Protein 8ZAD (pdb70)

Radius of gyration: 19.36 Å; Cα contacts (8 Å, |Δi|>4): 517; chains: 1; bounding box: 45×47×56 Å

Structure (mmCIF, N/CA/C/O backbone):
data_8ZAD
#
_entry.id   8ZAD
#
_cell.length_a   68.324
_cell.length_b   141.011
_cell.length_c   90.285
_cell.angle_alpha   90.00
_cell.angle_beta   90.00
_cell.angle_gamma   90.00
#
_symmetry.space_group_name_H-M   'C 2 2 21'
#
loop_
_entity.id
_entity.type
_entity.pdbx_description
1 polymer 'Aba 3 protein'
2 non-polymer 'ZINC ION'
3 water water
#
loop_
_atom_site.group_PDB
_atom_site.id
_atom_site.type_symbol
_atom_site.label_atom_id
_atom_site.label_alt_id
_atom_site.label_comp_id
_atom_site.label_asym_id
_atom_site.label_entity_id
_atom_site.label_seq_id
_atom_site.pdbx_PDB_ins_code
_atom_site.Cartn_x
_atom_site.Cartn_y
_atom_site.Cartn_z
_atom_site.occupancy
_atom_site.B_iso_or_equiv
_atom_site.auth_seq_id
_atom_site.auth_comp_id
_atom_site.auth_asym_id
_atom_site.auth_atom_id
_atom_site.pdbx_PDB_model_num
ATOM 1 N N . MET A 1 29 ? 13.399 -1.323 23.963 1.00 46.44 66 MET A N 1
ATOM 2 C CA . MET A 1 29 ? 14.125 -0.761 22.773 1.00 48.67 66 MET A CA 1
ATOM 3 C C . MET A 1 29 ? 15.625 -0.654 23.079 1.00 44.44 66 MET A C 1
ATOM 4 O O . MET A 1 29 ? 15.970 0.033 24.050 1.00 51.02 66 MET A O 1
ATOM 9 N N . THR A 1 30 ? 16.477 -1.331 22.297 1.00 39.99 67 THR A N 1
ATOM 10 C CA . THR A 1 30 ? 17.959 -1.397 22.479 1.00 35.75 67 THR A CA 1
ATOM 11 C C . THR A 1 30 ? 18.682 -0.658 21.354 1.00 32.68 67 THR A C 1
ATOM 12 O O . THR A 1 30 ? 18.377 -0.910 20.159 1.00 30.08 67 THR A O 1
ATOM 16 N N . TRP A 1 31 ? 19.634 0.191 21.730 1.00 27.27 68 TRP A N 1
ATOM 17 C CA . TRP A 1 31 ? 20.313 1.112 20.793 1.00 24.68 68 TRP A CA 1
ATOM 18 C C . TRP A 1 31 ? 21.704 0.563 20.468 1.00 22.68 68 TRP A C 1
ATOM 19 O O . TRP A 1 31 ? 22.422 0.222 21.401 1.00 22.18 68 TRP A O 1
ATOM 30 N N . TYR A 1 32 ? 22.074 0.488 19.182 1.00 21.91 69 TYR A N 1
ATOM 31 C CA . TYR A 1 32 ? 23.382 -0.057 18.737 1.00 21.56 69 TYR A CA 1
ATOM 32 C C . TYR A 1 32 ? 24.177 1.035 18.017 1.00 20.39 69 TYR A C 1
ATOM 33 O O . TYR A 1 32 ? 23.674 1.693 17.131 1.00 19.70 69 TYR A O 1
ATOM 42 N N . TYR A 1 33 ? 25.416 1.248 18.449 1.00 20.78 70 TYR A N 1
ATOM 43 C CA . TYR A 1 33 ? 26.307 2.312 17.923 1.00 19.24 70 TYR A CA 1
ATOM 44 C C . TYR A 1 33 ? 27.702 2.006 18.438 1.00 19.61 70 TYR A C 1
ATOM 45 O O . TYR A 1 33 ? 27.839 1.310 19.423 1.00 18.23 70 TYR A O 1
ATOM 54 N N . PRO A 1 34 ? 28.766 2.525 17.803 1.00 18.54 71 PRO A N 1
ATOM 55 C CA . PRO A 1 34 ? 30.118 2.244 18.261 1.00 17.29 71 PRO A CA 1
ATOM 56 C C . PRO A 1 34 ? 30.392 2.930 19.592 1.00 17.28 71 PRO A C 1
ATOM 57 O O . PRO A 1 34 ? 29.769 3.939 19.935 1.00 16.04 71 PRO A O 1
ATOM 61 N N . PRO A 1 35 ? 31.252 2.343 20.451 1.00 18.46 72 PRO A N 1
ATOM 62 C CA . PRO A 1 35 ? 31.489 2.907 21.778 1.00 18.35 72 PRO A CA 1
ATOM 63 C C . PRO A 1 35 ? 32.229 4.247 21.730 1.00 17.22 72 PRO A C 1
ATOM 64 O O . PRO A 1 35 ? 32.153 4.956 22.681 1.00 17.38 72 PRO A O 1
ATOM 68 N N . ASP A 1 36 ? 32.844 4.610 20.603 1.00 16.91 73 ASP A N 1
ATOM 69 C CA . ASP A 1 36 ? 33.608 5.880 20.490 1.00 17.32 73 ASP A CA 1
ATOM 70 C C . ASP A 1 36 ? 32.725 7.084 20.829 1.00 17.49 73 ASP A C 1
ATOM 71 O O . ASP A 1 36 ? 33.292 8.127 21.267 1.00 18.02 73 ASP A O 1
ATOM 76 N N . ILE A 1 37 ? 31.425 6.999 20.518 1.00 15.76 74 ILE A N 1
ATOM 77 C CA . ILE A 1 37 ? 30.465 8.117 20.720 1.00 15.22 74 ILE A CA 1
ATOM 78 C C . ILE A 1 37 ? 29.622 7.893 21.979 1.00 15.23 74 ILE A C 1
ATOM 79 O O . ILE A 1 37 ? 28.855 8.776 22.288 1.00 14.84 74 ILE A O 1
ATOM 84 N N . ALA A 1 38 ? 29.813 6.800 22.716 1.00 15.70 75 ALA A N 1
ATOM 85 C CA . ALA A 1 38 ? 28.919 6.411 23.828 1.00 16.28 75 ALA A CA 1
ATOM 86 C C . ALA A 1 38 ? 28.996 7.448 24.953 1.00 16.72 75 ALA A C 1
ATOM 87 O O . ALA A 1 38 ? 28.039 7.550 25.684 1.00 16.39 75 ALA A O 1
ATOM 89 N N . SER A 1 39 ? 30.116 8.161 25.120 1.00 17.42 76 SER A N 1
ATOM 90 C CA . SER A 1 39 ? 30.268 9.184 26.180 1.00 16.17 76 SER A CA 1
ATOM 91 C C . SER A 1 39 ? 30.270 10.585 25.552 1.00 16.47 76 SER A C 1
ATOM 92 O O . SER A 1 39 ? 30.844 11.511 26.146 1.00 16.78 76 SER A O 1
ATOM 95 N N . ASP A 1 40 ? 29.630 10.769 24.391 1.00 17.20 77 ASP A N 1
ATOM 96 C CA . ASP A 1 40 ? 29.478 12.128 23.798 1.00 16.24 77 ASP A CA 1
ATOM 97 C C . ASP A 1 40 ? 28.313 12.827 24.516 1.00 16.14 77 ASP A C 1
ATOM 98 O O . ASP A 1 40 ? 27.640 12.165 25.307 1.00 14.09 77 ASP A O 1
ATOM 103 N N . LEU A 1 41 ? 28.115 14.121 24.257 1.00 15.00 78 LEU A N 1
ATOM 104 C CA . LEU A 1 41 ? 26.983 14.906 24.782 1.00 16.68 78 LEU A CA 1
ATOM 105 C C . LEU A 1 41 ? 27.041 14.927 26.311 1.00 17.17 78 LEU A C 1
ATOM 106 O O . LEU A 1 41 ? 25.960 14.892 26.948 1.00 17.20 78 LEU A O 1
ATOM 111 N N . GLN A 1 42 ? 28.246 14.961 26.869 1.00 18.34 79 GLN A N 1
ATOM 112 C CA . GLN A 1 42 ? 28.451 15.110 28.326 1.00 19.17 79 GLN A CA 1
ATOM 113 C C . GLN A 1 42 ? 27.912 16.494 28.708 1.00 20.87 79 GLN A C 1
ATOM 114 O O . GLN A 1 42 ? 28.208 17.507 27.977 1.00 23.65 79 GLN A O 1
ATOM 120 N N . SER A 1 43 ? 27.110 16.511 29.758 1.00 22.27 80 SER A N 1
ATOM 121 C CA . SER A 1 43 ? 26.422 17.698 30.334 1.00 25.15 80 SER A CA 1
ATOM 122 C C . SER A 1 43 ? 25.393 18.262 29.346 1.00 22.68 80 SER A C 1
ATOM 123 O O . SER A 1 43 ? 24.858 19.301 29.635 1.00 23.65 80 SER A O 1
ATOM 126 N N . VAL A 1 44 ? 25.031 17.546 28.285 1.00 21.40 81 VAL A N 1
ATOM 127 C CA . VAL A 1 44 ? 23.860 17.943 27.459 1.00 21.82 81 VAL A CA 1
ATOM 128 C C . VAL A 1 44 ? 22.627 17.439 28.204 1.00 22.02 81 VAL A C 1
ATOM 129 O O . VAL A 1 44 ? 22.640 16.287 28.619 1.00 19.54 81 VAL A O 1
ATOM 133 N N . ASN A 1 45 ? 21.610 18.276 28.397 1.00 26.85 82 ASN A N 1
ATOM 134 C CA . ASN A 1 45 ? 20.461 17.914 29.273 1.00 29.15 82 ASN A CA 1
ATOM 135 C C . ASN A 1 45 ? 19.438 17.122 28.446 1.00 26.83 82 ASN A C 1
ATOM 136 O O . ASN A 1 45 ? 18.397 17.666 28.091 1.00 27.79 82 ASN A O 1
ATOM 141 N N . LEU A 1 46 ? 19.750 15.876 28.118 1.00 27.00 83 LEU A N 1
ATOM 142 C CA . LEU A 1 46 ? 18.780 14.915 27.550 1.00 26.02 83 LEU A CA 1
ATOM 143 C C . LEU A 1 46 ? 18.920 13.645 28.363 1.00 27.00 83 LEU A C 1
ATOM 144 O O . LEU A 1 46 ? 19.997 13.377 28.884 1.00 27.66 83 LEU A O 1
ATOM 149 N N . PRO A 1 47 ? 17.846 12.869 28.582 1.00 28.38 84 PRO A N 1
ATOM 150 C CA . PRO A 1 47 ? 17.996 11.574 29.251 1.00 28.97 84 PRO A CA 1
ATOM 151 C C . PRO A 1 47 ? 18.912 10.603 28.467 1.00 29.26 84 PRO A C 1
ATOM 152 O O . PRO A 1 47 ? 18.999 10.669 27.250 1.00 25.46 84 PRO A O 1
ATOM 156 N N . ALA A 1 48 ? 19.571 9.710 29.198 1.00 27.81 85 ALA A N 1
ATOM 157 C CA . ALA A 1 48 ? 20.527 8.703 28.683 1.00 30.75 85 ALA A CA 1
ATOM 158 C C . ALA A 1 48 ? 19.863 7.882 27.560 1.00 30.63 85 ALA A C 1
ATOM 159 O O . ALA A 1 48 ? 20.502 7.657 26.515 1.00 26.58 85 ALA A O 1
ATOM 161 N N . GLU A 1 49 ? 18.600 7.507 27.742 1.00 32.23 86 GLU A N 1
ATOM 162 C CA . GLU A 1 49 ? 17.851 6.657 26.783 1.00 32.97 86 GLU A CA 1
ATOM 163 C C . GLU A 1 49 ? 17.724 7.423 25.452 1.00 29.66 86 GLU A C 1
ATOM 164 O O . GLU A 1 49 ? 17.693 6.794 24.375 1.00 28.07 86 GLU A O 1
ATOM 170 N N . LEU A 1 50 ? 17.595 8.743 25.520 1.00 27.38 87 LEU A N 1
ATOM 171 C CA . LEU A 1 50 ? 17.430 9.592 24.317 1.00 25.87 87 LEU A CA 1
ATOM 172 C C . LEU A 1 50 ? 18.808 9.744 23.652 1.00 22.06 87 LEU A C 1
ATOM 173 O O . LEU A 1 50 ? 18.887 9.741 22.429 1.00 20.51 87 LEU A O 1
ATOM 178 N N . LYS A 1 51 ? 19.859 9.935 24.429 1.00 18.76 88 LYS A N 1
ATOM 179 C CA . LYS A 1 51 ? 21.222 10.009 23.858 1.00 18.52 88 LYS A CA 1
ATOM 180 C C . LYS A 1 51 ? 21.511 8.710 23.103 1.00 19.92 88 LYS A C 1
ATOM 181 O O . LYS A 1 51 ? 22.021 8.800 21.955 1.00 19.01 88 LYS A O 1
ATOM 187 N N . GLY A 1 52 ? 21.187 7.552 23.710 1.00 19.81 89 GLY A N 1
ATOM 188 C CA . GLY A 1 52 ? 21.323 6.221 23.088 1.00 19.67 89 GLY A CA 1
ATOM 189 C C . GLY A 1 52 ? 20.647 6.203 21.729 1.00 20.78 89 GLY A C 1
ATOM 190 O O . GLY A 1 52 ? 21.280 5.813 20.748 1.00 20.27 89 GLY A O 1
ATOM 191 N N . GLU A 1 53 ? 19.403 6.665 21.667 1.00 20.66 90 GLU A N 1
ATOM 192 C CA . GLU A 1 53 ? 18.611 6.671 20.423 1.00 21.97 90 GLU A CA 1
ATOM 193 C C . GLU A 1 53 ? 19.257 7.609 19.389 1.00 19.81 90 GLU A C 1
ATOM 194 O O . GLU A 1 53 ? 19.364 7.225 18.209 1.00 18.77 90 GLU A O 1
ATOM 200 N N . ILE A 1 54 ? 19.708 8.781 19.812 1.00 18.63 91 ILE A N 1
ATOM 201 C CA . ILE A 1 54 ? 20.438 9.724 18.914 1.00 19.88 91 ILE A CA 1
ATOM 202 C C . ILE A 1 54 ? 21.713 9.049 18.361 1.00 18.55 91 ILE A C 1
ATOM 203 O O . ILE A 1 54 ? 21.935 9.087 17.106 1.00 20.01 91 ILE A O 1
ATOM 208 N N . PHE A 1 55 ? 22.522 8.440 19.219 1.00 16.84 92 PHE A N 1
ATOM 209 C CA . PHE A 1 55 ? 23.785 7.776 18.796 1.00 18.68 92 PHE A CA 1
ATOM 210 C C . PHE A 1 55 ? 23.452 6.674 17.767 1.00 17.98 92 PHE A C 1
ATOM 211 O O . PHE A 1 55 ? 24.140 6.549 16.751 1.00 13.98 92 PHE A O 1
ATOM 219 N N . ALA A 1 56 ? 22.389 5.913 18.019 1.00 18.22 93 ALA A N 1
ATOM 220 C CA . ALA A 1 56 ? 21.921 4.837 17.110 1.00 19.84 93 ALA A CA 1
ATOM 221 C C . ALA A 1 56 ? 21.513 5.452 15.771 1.00 20.35 93 ALA A C 1
ATOM 222 O O . ALA A 1 56 ? 22.005 5.004 14.712 1.00 20.37 93 ALA A O 1
ATOM 224 N N . CYS A 1 57 ? 20.718 6.511 15.814 1.00 20.41 94 CYS A N 1
ATOM 225 C CA . CYS A 1 57 ? 20.307 7.248 14.602 1.00 20.66 94 CYS A CA 1
ATOM 226 C C . CYS A 1 57 ? 21.543 7.660 13.782 1.00 19.07 94 CYS A C 1
ATOM 227 O O . CYS A 1 57 ? 21.572 7.413 12.560 1.00 17.79 94 CYS A O 1
ATOM 230 N N . ALA A 1 58 ? 22.551 8.258 14.428 1.00 17.93 95 ALA A N 1
ATOM 231 C CA . ALA A 1 58 ? 23.773 8.739 13.751 1.00 17.86 95 ALA A CA 1
ATOM 232 C C . ALA A 1 58 ? 24.522 7.577 13.098 1.00 16.67 95 ALA A C 1
ATOM 233 O O . ALA A 1 58 ? 24.969 7.683 11.930 1.00 17.15 95 ALA A O 1
ATOM 235 N N . TRP A 1 59 ? 24.695 6.503 13.845 1.00 16.53 96 TRP A N 1
ATOM 236 C CA . TRP A 1 59 ? 25.415 5.310 13.354 1.00 16.52 96 TRP A CA 1
ATOM 237 C C . TRP A 1 59 ? 24.658 4.682 12.172 1.00 16.11 96 TRP A C 1
ATOM 238 O O . TRP A 1 59 ? 25.289 4.400 11.157 1.00 16.81 96 TRP A O 1
ATOM 249 N N . GLU A 1 60 ? 23.359 4.442 12.319 1.00 16.23 97 GLU A N 1
ATOM 250 C CA . GLU A 1 60 ? 22.499 3.861 11.243 1.00 16.44 97 GLU A CA 1
ATOM 251 C C . GLU A 1 60 ? 22.545 4.725 9.973 1.00 16.21 97 GLU A C 1
ATOM 252 O O . GLU A 1 60 ? 22.747 4.159 8.889 1.00 15.86 97 GLU A O 1
ATOM 258 N N . TYR A 1 61 ? 22.318 6.032 10.097 1.00 15.80 98 TYR A N 1
ATOM 259 C CA . TYR A 1 61 ? 22.367 6.969 8.957 1.00 16.68 98 TYR A CA 1
ATOM 260 C C . TYR A 1 61 ? 23.720 6.842 8.280 1.00 15.82 98 TYR A C 1
ATOM 261 O O . TYR A 1 61 ? 23.760 6.622 7.050 1.00 16.50 98 TYR A O 1
ATOM 270 N N . THR A 1 62 ? 24.798 6.923 9.058 1.00 14.59 99 THR A N 1
ATOM 271 C CA . THR A 1 62 ? 26.165 6.901 8.509 1.00 13.88 99 THR A CA 1
ATOM 272 C C . THR A 1 62 ? 26.389 5.585 7.768 1.00 15.13 99 THR A C 1
ATOM 273 O O . THR A 1 62 ? 26.947 5.620 6.648 1.00 15.90 99 THR A O 1
ATOM 277 N N . ARG A 1 63 ? 26.048 4.453 8.382 1.00 14.91 100 ARG A N 1
ATOM 278 C CA . ARG A 1 63 ? 26.284 3.141 7.734 1.00 15.35 100 ARG A CA 1
ATOM 279 C C . ARG A 1 63 ? 25.462 3.013 6.430 1.00 16.33 100 ARG A C 1
ATOM 280 O O . ARG A 1 63 ? 25.915 2.290 5.527 1.00 16.40 100 ARG A O 1
ATOM 288 N N . CYS A 1 64 ? 24.285 3.637 6.345 1.00 15.03 101 CYS A N 1
ATOM 289 C CA . CYS A 1 64 ? 23.367 3.509 5.196 1.00 16.22 101 CYS A CA 1
ATOM 290 C C . CYS A 1 64 ? 23.880 4.350 4.025 1.00 16.86 101 CYS A C 1
ATOM 291 O O . CYS A 1 64 ? 23.870 3.849 2.901 1.00 19.22 101 CYS A O 1
ATOM 294 N N . VAL A 1 65 ? 24.337 5.571 4.253 1.00 17.42 102 VAL A N 1
ATOM 295 C CA . VAL A 1 65 ? 24.630 6.509 3.128 1.00 18.17 102 VAL A CA 1
ATOM 296 C C . VAL A 1 65 ? 26.131 6.549 2.817 1.00 16.15 102 VAL A C 1
ATOM 297 O O . VAL A 1 65 ? 26.468 7.002 1.699 1.00 15.75 102 VAL A O 1
ATOM 301 N N . ILE A 1 66 ? 26.985 6.163 3.760 1.00 14.77 103 ILE A N 1
ATOM 302 C CA . ILE A 1 66 ? 28.447 5.955 3.539 1.00 15.43 103 ILE A CA 1
ATOM 303 C C . ILE A 1 66 ? 28.777 4.518 3.948 1.00 16.20 103 ILE A C 1
ATOM 304 O O . ILE A 1 66 ? 29.379 4.267 4.984 1.00 14.73 103 ILE A O 1
ATOM 309 N N . PRO A 1 67 ? 28.291 3.518 3.189 1.00 16.87 104 PRO A N 1
ATOM 310 C CA . PRO A 1 67 ? 28.382 2.124 3.614 1.00 16.87 104 PRO A CA 1
ATOM 311 C C . PRO A 1 67 ? 29.811 1.578 3.584 1.00 16.89 104 PRO A C 1
ATOM 312 O O . PRO A 1 67 ? 30.032 0.541 4.178 1.00 20.12 104 PRO A O 1
ATOM 316 N N . ASN A 1 68 ? 30.733 2.235 2.884 1.00 16.55 105 ASN A N 1
ATOM 317 C CA . ASN A 1 68 ? 32.177 1.902 2.940 1.00 18.07 105 ASN A CA 1
ATOM 318 C C . ASN A 1 68 ? 32.963 3.065 3.557 1.00 18.03 105 ASN A C 1
ATOM 319 O O . ASN A 1 68 ? 32.573 4.253 3.344 1.00 15.91 105 ASN A O 1
ATOM 324 N N . TYR A 1 69 ? 34.066 2.748 4.240 1.00 17.36 106 TYR A N 1
ATOM 325 C CA . TYR A 1 69 ? 35.028 3.739 4.785 1.00 17.89 106 TYR A CA 1
ATOM 326 C C . TYR A 1 69 ? 36.412 3.125 4.915 1.00 19.06 106 TYR A C 1
ATOM 327 O O . TYR A 1 69 ? 36.513 1.913 5.074 1.00 19.20 106 TYR A O 1
ATOM 336 N N . THR A 1 70 ? 37.445 3.966 4.924 1.00 20.26 107 THR A N 1
ATOM 337 C CA . THR A 1 70 ? 38.852 3.562 5.182 1.00 18.73 107 THR A CA 1
ATOM 338 C C . THR A 1 70 ? 39.364 4.327 6.412 1.00 18.96 107 THR A C 1
ATOM 339 O O . THR A 1 70 ? 40.393 3.924 7.011 1.00 20.07 107 THR A O 1
ATOM 343 N N . ASN A 1 71 ? 38.701 5.413 6.782 1.00 17.05 108 ASN A N 1
ATOM 344 C CA . ASN A 1 71 ? 39.243 6.370 7.782 1.00 16.86 108 ASN A CA 1
ATOM 345 C C . ASN A 1 71 ? 38.214 6.459 8.912 1.00 17.14 108 ASN A C 1
ATOM 346 O O . ASN A 1 71 ? 37.250 7.237 8.790 1.00 18.28 108 ASN A O 1
ATOM 351 N N . TRP A 1 72 ? 38.397 5.645 9.946 1.00 15.79 109 TRP A N 1
ATOM 352 C CA . TRP A 1 72 ? 37.505 5.561 11.128 1.00 15.83 109 TRP A CA 1
ATOM 353 C C . TRP A 1 72 ? 37.358 6.938 11.790 1.00 14.61 109 TRP A C 1
ATOM 354 O O . TRP A 1 72 ? 36.257 7.322 12.147 1.00 14.35 109 TRP A O 1
ATOM 365 N N . ASN A 1 73 ? 38.437 7.678 11.939 1.00 15.80 110 ASN A N 1
ATOM 366 C CA . ASN A 1 73 ? 38.382 9.007 12.597 1.00 15.87 110 ASN A CA 1
ATOM 367 C C . ASN A 1 73 ? 37.440 9.958 11.827 1.00 15.11 110 ASN A C 1
ATOM 368 O O . ASN A 1 73 ? 36.626 10.645 12.480 1.00 14.60 110 ASN A O 1
ATOM 373 N N . ARG A 1 74 ? 37.503 9.982 10.504 1.00 15.10 111 ARG A N 1
ATOM 374 C CA . ARG A 1 74 ? 36.605 10.839 9.693 1.00 15.83 111 ARG A CA 1
ATOM 375 C C . ARG A 1 74 ? 35.175 10.294 9.811 1.00 15.33 111 ARG A C 1
ATOM 376 O O . ARG A 1 74 ? 34.246 11.084 9.921 1.00 15.27 111 ARG A O 1
ATOM 384 N N . TYR A 1 75 ? 35.024 8.981 9.820 1.00 14.01 112 TYR A N 1
ATOM 385 C CA . TYR A 1 75 ? 33.698 8.319 9.911 1.00 13.57 112 TYR A CA 1
ATOM 386 C C . TYR A 1 75 ? 33.027 8.762 11.212 1.00 12.74 112 TYR A C 1
ATOM 387 O O . TYR A 1 75 ? 31.822 9.122 11.212 1.00 13.32 112 TYR A O 1
ATOM 396 N N . VAL A 1 76 ? 33.763 8.716 12.312 1.00 11.93 113 VAL A N 1
ATOM 397 C CA . VAL A 1 76 ? 33.238 9.156 13.640 1.00 12.68 113 VAL A CA 1
ATOM 398 C C . VAL A 1 76 ? 32.977 10.661 13.588 1.00 13.36 113 VAL A C 1
ATOM 399 O O . VAL A 1 76 ? 31.958 11.082 14.173 1.00 12.42 113 VAL A O 1
ATOM 403 N N . ALA A 1 77 ? 33.816 11.454 12.894 1.00 13.44 114 ALA A N 1
ATOM 404 C CA . ALA A 1 77 ? 33.561 12.913 12.785 1.00 13.62 114 ALA A CA 1
ATOM 405 C C . ALA A 1 77 ? 32.225 13.137 12.055 1.00 14.58 114 ALA A C 1
ATOM 406 O O . ALA A 1 77 ? 31.428 14.010 12.456 1.00 15.27 114 ALA A O 1
ATOM 408 N N . PHE A 1 78 ? 31.959 12.357 11.009 1.00 14.81 115 PHE A N 1
ATOM 409 C CA . PHE A 1 78 ? 30.685 12.449 10.264 1.00 13.55 115 PHE A CA 1
ATOM 410 C C . PHE A 1 78 ? 29.547 12.096 11.212 1.00 13.17 115 PHE A C 1
ATOM 411 O O . PHE A 1 78 ? 28.521 12.814 11.250 1.00 14.38 115 PHE A O 1
ATOM 419 N N . MET A 1 79 ? 29.708 11.012 11.954 1.00 13.34 116 MET A N 1
ATOM 420 C CA . MET A 1 79 ? 28.669 10.548 12.894 1.00 14.07 116 MET A CA 1
ATOM 421 C C . MET A 1 79 ? 28.319 11.696 13.845 1.00 12.34 116 MET A C 1
ATOM 422 O O . MET A 1 79 ? 27.132 11.915 14.114 1.00 12.30 116 MET A O 1
ATOM 427 N N . ARG A 1 80 ? 29.306 12.452 14.270 1.00 11.73 117 ARG A N 1
ATOM 428 C CA . ARG A 1 80 ? 29.080 13.565 15.230 1.00 13.02 117 ARG A CA 1
ATOM 429 C C . ARG A 1 80 ? 28.354 14.720 14.543 1.00 12.62 117 ARG A C 1
ATOM 430 O O . ARG A 1 80 ? 27.459 15.306 15.178 1.00 13.41 117 ARG A O 1
ATOM 438 N N . THR A 1 81 ? 28.662 15.025 13.291 1.00 13.21 118 THR A N 1
ATOM 439 C CA . THR A 1 81 ? 27.869 16.033 12.525 1.00 14.07 118 THR A CA 1
ATOM 440 C C . THR A 1 81 ? 26.407 15.573 12.450 1.00 14.18 118 THR A C 1
ATOM 441 O O . THR A 1 81 ? 25.490 16.453 12.462 1.00 14.62 118 THR A O 1
ATOM 445 N N . ILE A 1 82 ? 26.169 14.266 12.361 1.00 14.09 119 ILE A N 1
ATOM 446 C CA . ILE A 1 82 ? 24.780 13.726 12.296 1.00 14.50 119 ILE A CA 1
ATOM 447 C C . ILE A 1 82 ? 24.173 13.799 13.697 1.00 14.37 119 ILE A C 1
ATOM 448 O O . ILE A 1 82 ? 22.997 14.137 13.778 1.00 13.42 119 ILE A O 1
ATOM 453 N N . ILE A 1 83 ? 24.951 13.534 14.751 1.00 14.07 120 ILE A N 1
ATOM 454 C CA . ILE A 1 83 ? 24.456 13.661 16.153 1.00 14.68 120 ILE A CA 1
ATOM 455 C C . ILE A 1 83 ? 23.928 15.077 16.362 1.00 14.48 120 ILE A C 1
ATOM 456 O O . ILE A 1 83 ? 22.799 15.253 16.900 1.00 16.07 120 ILE A O 1
ATOM 461 N N . ILE A 1 84 ? 24.713 16.068 15.976 1.00 15.07 121 ILE A N 1
ATOM 462 C CA . ILE A 1 84 ? 24.387 17.502 16.246 1.00 14.89 121 ILE A CA 1
ATOM 463 C C . ILE A 1 84 ? 23.121 17.818 15.443 1.00 15.31 121 ILE A C 1
ATOM 464 O O . ILE A 1 84 ? 22.222 18.455 15.983 1.00 14.10 121 ILE A O 1
ATOM 469 N N . GLY A 1 85 ? 23.090 17.370 14.187 1.00 15.48 122 GLY A N 1
ATOM 470 C CA . GLY A 1 85 ? 21.995 17.637 13.234 1.00 16.25 122 GLY A CA 1
ATOM 471 C C . GLY A 1 85 ? 20.688 17.015 13.709 1.00 16.61 122 GLY A C 1
ATOM 472 O O . GLY A 1 85 ? 19.632 17.669 13.604 1.00 17.68 122 GLY A O 1
ATOM 473 N N . VAL A 1 86 ? 20.749 15.831 14.291 1.00 16.03 123 VAL A N 1
ATOM 474 C CA . VAL A 1 86 ? 19.529 15.152 14.805 1.00 17.62 123 VAL A CA 1
ATOM 475 C C . VAL A 1 86 ? 18.942 15.956 15.976 1.00 18.62 123 VAL A C 1
ATOM 476 O O . VAL A 1 86 ? 17.729 16.114 16.045 1.00 18.34 123 VAL A O 1
ATOM 480 N N . ILE A 1 87 ? 19.786 16.431 16.879 1.00 19.21 124 ILE A N 1
ATOM 481 C CA . ILE A 1 87 ? 19.350 17.236 18.056 1.00 18.07 124 ILE A CA 1
ATOM 482 C C . ILE A 1 87 ? 18.843 18.592 17.572 1.00 17.98 124 ILE A C 1
ATOM 483 O O . ILE A 1 87 ? 17.860 19.066 18.143 1.00 19.16 124 ILE A O 1
ATOM 488 N N . ALA A 1 88 ? 19.484 19.201 16.572 1.00 18.66 125 ALA A N 1
ATOM 489 C CA . ALA A 1 88 ? 19.044 20.498 16.000 1.00 19.48 125 ALA A CA 1
ATOM 490 C C . ALA A 1 88 ? 17.618 20.352 15.447 1.00 20.79 125 ALA A C 1
ATOM 491 O O . ALA A 1 88 ? 16.825 21.286 15.636 1.00 22.33 125 ALA A O 1
ATOM 493 N N . GLU A 1 89 ? 17.294 19.220 14.813 1.00 22.45 126 GLU A N 1
ATOM 494 C CA . GLU A 1 89 ? 15.956 18.954 14.220 1.00 25.10 126 GLU A CA 1
ATOM 495 C C . GLU A 1 89 ? 14.912 18.691 15.319 1.00 25.96 126 GLU A C 1
ATOM 496 O O . GLU A 1 89 ? 13.723 18.904 15.082 1.00 28.09 126 GLU A O 1
ATOM 502 N N . PHE A 1 90 ? 15.346 18.204 16.469 1.00 26.15 127 PHE A N 1
ATOM 503 C CA . PHE A 1 90 ? 14.487 17.713 17.571 1.00 29.35 127 PHE A CA 1
ATOM 504 C C . PHE A 1 90 ? 14.203 18.891 18.500 1.00 28.68 127 PHE A C 1
ATOM 505 O O . PHE A 1 90 ? 13.055 19.084 18.862 1.00 27.71 127 PHE A O 1
ATOM 513 N N . ARG A 1 91 ? 15.236 19.648 18.880 1.00 27.45 128 ARG A N 1
ATOM 514 C CA . ARG A 1 91 ? 15.108 20.781 19.829 1.00 29.13 128 ARG A CA 1
ATOM 515 C C . ARG A 1 91 ? 16.059 21.893 19.403 1.00 24.45 128 ARG A C 1
ATOM 516 O O . ARG A 1 91 ? 17.212 21.923 19.881 1.00 20.63 128 ARG A O 1
ATOM 524 N N . GLY A 1 92 ? 15.572 22.806 18.576 1.00 24.09 129 GLY A N 1
ATOM 525 C CA . GLY A 1 92 ? 16.417 23.812 17.904 1.00 21.86 129 GLY A CA 1
ATOM 526 C C . GLY A 1 92 ? 17.080 24.740 18.891 1.00 21.99 129 GLY A C 1
ATOM 527 O O . GLY A 1 92 ? 18.185 25.225 18.616 1.00 24.26 129 GLY A O 1
ATOM 528 N N . GLU A 1 93 ? 16.436 24.988 20.019 1.00 24.19 130 GLU A N 1
ATOM 529 C CA . GLU A 1 93 ? 16.998 25.871 21.078 1.00 27.89 130 GLU A CA 1
ATOM 530 C C . GLU A 1 93 ? 18.328 25.302 21.599 1.00 23.72 130 GLU A C 1
ATOM 531 O O . GLU A 1 93 ? 19.164 26.066 22.043 1.00 23.46 130 GLU A O 1
ATOM 537 N N . MET A 1 94 ? 18.554 24.001 21.498 1.00 22.86 131 MET A N 1
ATOM 538 C CA . MET A 1 94 ? 19.781 23.355 22.037 1.00 22.87 131 MET A CA 1
ATOM 539 C C . MET A 1 94 ? 20.995 23.602 21.157 1.00 21.37 131 MET A C 1
ATOM 540 O O . MET A 1 94 ? 22.099 23.293 21.634 1.00 23.15 131 MET A O 1
ATOM 545 N N . VAL A 1 95 ? 20.800 24.050 19.920 1.00 19.76 132 VAL A N 1
ATOM 546 C CA . VAL A 1 95 ? 21.886 24.173 18.906 1.00 19.34 132 VAL A CA 1
ATOM 547 C C . VAL A 1 95 ? 21.841 25.563 18.286 1.00 19.64 132 VAL A C 1
ATOM 548 O O . VAL A 1 95 ? 20.985 25.833 17.389 1.00 20.63 132 VAL A O 1
ATOM 552 N N . ASP A 1 96 ? 22.774 26.412 18.697 1.00 19.31 133 ASP A N 1
ATOM 553 C CA . ASP A 1 96 ? 22.900 27.788 18.138 1.00 20.01 133 ASP A CA 1
ATOM 554 C C . ASP A 1 96 ? 24.257 27.926 17.450 1.00 18.49 133 ASP A C 1
ATOM 555 O O . ASP A 1 96 ? 25.212 28.249 18.175 1.00 17.24 133 ASP A O 1
ATOM 560 N N . VAL A 1 97 ? 24.327 27.771 16.115 1.00 19.56 134 VAL A N 1
ATOM 561 C CA . VAL A 1 97 ? 25.603 27.962 15.354 1.00 21.39 134 VAL A CA 1
ATOM 562 C C . VAL A 1 97 ? 26.003 29.429 15.367 1.00 20.53 134 VAL A C 1
ATOM 563 O O . VAL A 1 97 ? 27.094 29.724 14.875 1.00 19.69 134 VAL A O 1
ATOM 567 N N . THR A 1 98 ? 25.110 30.348 15.703 1.00 20.94 135 THR A N 1
ATOM 568 C CA . THR A 1 98 ? 25.501 31.783 15.684 1.00 22.11 135 THR A CA 1
ATOM 569 C C . THR A 1 98 ? 26.384 32.093 16.917 1.00 24.00 135 THR A C 1
ATOM 570 O O . THR A 1 98 ? 27.091 33.103 16.863 1.00 25.83 135 THR A O 1
ATOM 574 N N . ALA A 1 99 ? 26.354 31.293 17.983 1.00 23.86 136 ALA A N 1
ATOM 575 C CA . ALA A 1 99 ? 27.070 31.608 19.242 1.00 28.79 136 ALA A CA 1
ATOM 576 C C . ALA A 1 99 ? 28.469 31.002 19.152 1.00 31.66 136 ALA A C 1
ATOM 577 O O . ALA A 1 99 ? 28.646 30.038 18.437 1.00 32.32 136 ALA A O 1
ATOM 579 N N . SER A 1 100 ? 29.447 31.593 19.813 1.00 37.79 137 SER A N 1
ATOM 580 C CA . SER A 1 100 ? 30.853 31.119 19.780 1.00 42.48 137 SER A CA 1
ATOM 581 C C . SER A 1 100 ? 31.064 29.940 20.754 1.00 37.44 137 SER A C 1
ATOM 582 O O . SER A 1 100 ? 32.146 29.366 20.721 1.00 43.79 137 SER A O 1
ATOM 585 N N . THR A 1 101 ? 30.086 29.595 21.596 1.00 34.62 138 THR A N 1
ATOM 586 C CA . THR A 1 101 ? 30.209 28.548 22.651 1.00 34.74 138 THR A CA 1
ATOM 587 C C . THR A 1 101 ? 30.148 27.138 22.020 1.00 36.28 138 THR A C 1
ATOM 588 O O . THR A 1 101 ? 29.618 26.973 20.912 1.00 32.20 138 THR A O 1
ATOM 592 N N . SER A 1 102 ? 30.683 26.136 22.716 1.00 30.90 139 SER A N 1
ATOM 593 C CA . SER A 1 102 ? 30.733 24.736 22.241 1.00 25.53 139 SER A CA 1
ATOM 594 C C . SER A 1 102 ? 29.355 24.351 21.685 1.00 22.46 139 SER A C 1
ATOM 595 O O . SER A 1 102 ? 28.360 24.689 22.309 1.00 22.34 139 SER A O 1
ATOM 598 N N . ILE A 1 103 ? 29.265 23.534 20.648 1.00 18.71 140 ILE A N 1
ATOM 599 C CA . ILE A 1 103 ? 27.948 22.945 20.290 1.00 18.34 140 ILE A CA 1
ATOM 600 C C . ILE A 1 103 ? 27.860 21.556 20.904 1.00 17.82 140 ILE A C 1
ATOM 601 O O . ILE A 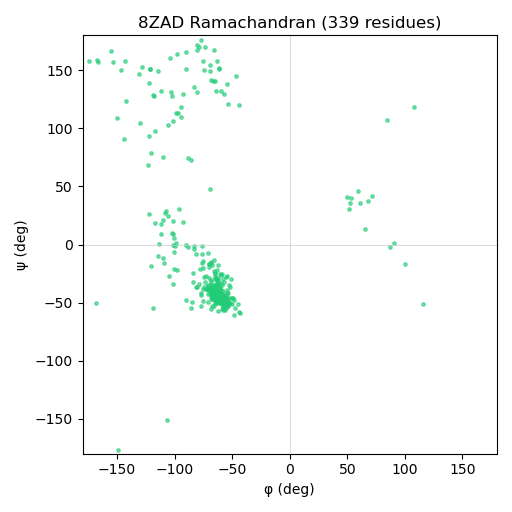1 103 ? 28.615 20.663 20.433 1.00 16.92 140 ILE A O 1
ATOM 606 N N . LEU A 1 104 ? 26.956 21.393 21.875 1.00 16.35 141 LEU A N 1
ATOM 607 C CA . LEU A 1 104 ? 26.566 20.096 22.504 1.00 17.00 141 LEU A CA 1
ATOM 608 C C . LEU A 1 104 ? 27.817 19.349 22.994 1.00 16.13 141 LEU A C 1
ATOM 609 O O . LEU A 1 104 ? 27.861 18.131 22.847 1.00 14.94 141 LEU A O 1
ATOM 614 N N . GLY A 1 105 ? 28.829 20.058 23.497 1.00 15.87 142 GLY A N 1
ATOM 615 C CA . GLY A 1 105 ? 30.050 19.438 24.044 1.00 14.62 142 GLY A CA 1
ATOM 616 C C . GLY A 1 105 ? 31.107 19.180 22.984 1.00 15.17 142 GLY A C 1
ATOM 617 O O . GLY A 1 105 ? 32.197 18.691 23.353 1.00 16.48 142 GLY A O 1
ATOM 618 N N . TYR A 1 106 ? 30.828 19.472 21.720 1.00 14.81 143 TYR A N 1
ATOM 619 C CA . TYR A 1 106 ? 31.784 19.345 20.603 1.00 14.98 143 TYR A CA 1
ATOM 620 C C . TYR A 1 106 ? 32.415 20.699 20.295 1.00 16.34 143 TYR A C 1
ATOM 621 O O . TYR A 1 106 ? 31.902 21.771 20.693 1.00 17.70 143 TYR A O 1
ATOM 630 N N . ASP A 1 107 ? 33.515 20.657 19.559 1.00 16.19 144 ASP A N 1
ATOM 631 C CA . ASP A 1 107 ? 34.048 21.864 18.901 1.00 17.45 144 ASP A CA 1
ATOM 632 C C . ASP A 1 107 ? 33.724 21.727 17.412 1.00 16.54 144 ASP A C 1
ATOM 633 O O . ASP A 1 107 ? 34.409 20.958 16.741 1.00 15.91 144 ASP A O 1
ATOM 638 N N . LEU A 1 108 ? 32.709 22.435 16.937 1.00 15.30 145 LEU A N 1
ATOM 639 C CA . LEU A 1 108 ? 32.156 22.201 15.581 1.00 16.81 145 LEU A CA 1
ATOM 640 C C . LEU A 1 108 ? 33.269 22.336 14.542 1.00 15.75 145 LEU A C 1
ATOM 641 O O . LEU A 1 108 ? 33.403 21.435 13.703 1.00 14.95 145 LEU A O 1
ATOM 646 N N . ASP A 1 109 ? 34.075 23.400 14.609 1.00 15.58 146 ASP A N 1
ATOM 647 C CA . ASP A 1 109 ? 35.163 23.619 13.624 1.00 15.93 146 ASP A CA 1
ATOM 648 C C . ASP A 1 109 ? 36.186 22.474 13.672 1.00 16.47 146 ASP A C 1
ATOM 649 O O . ASP A 1 109 ? 36.733 22.134 12.598 1.00 15.35 146 ASP A O 1
ATOM 654 N N . GLY A 1 110 ? 36.469 21.949 14.862 1.00 15.08 147 GLY A N 1
ATOM 655 C CA . GLY A 1 110 ? 37.378 20.812 15.070 1.00 15.34 147 GLY A CA 1
ATOM 656 C C . GLY A 1 110 ? 36.848 19.538 14.428 1.00 13.87 147 GLY A C 1
ATOM 657 O O . GLY A 1 110 ? 37.608 18.815 13.830 1.00 13.97 147 GLY A O 1
ATOM 658 N N . VAL A 1 111 ? 35.576 19.238 14.633 1.00 13.57 148 VAL A N 1
ATOM 659 C CA . VAL A 1 111 ? 34.922 18.039 14.061 1.00 13.58 148 VAL A CA 1
ATOM 660 C C . VAL A 1 111 ? 34.970 18.167 12.535 1.00 12.88 148 VAL A C 1
ATOM 661 O O . VAL A 1 111 ? 35.362 17.215 11.866 1.00 14.08 148 VAL A O 1
ATOM 665 N N . LEU A 1 112 ? 34.630 19.325 12.009 1.00 12.92 149 LEU A N 1
ATOM 666 C CA . LEU A 1 112 ? 34.609 19.541 10.551 1.00 14.68 149 LEU A CA 1
ATOM 667 C C . LEU A 1 112 ? 36.028 19.394 9.991 1.00 15.66 149 LEU A C 1
ATOM 668 O O . LEU A 1 112 ? 36.141 18.877 8.848 1.00 14.59 149 LEU A O 1
ATOM 673 N N . ALA A 1 113 ? 37.058 19.837 10.737 1.00 15.16 150 ALA A N 1
ATOM 674 C CA . ALA A 1 113 ? 38.477 19.719 10.316 1.00 16.69 150 ALA A CA 1
ATOM 675 C C . ALA A 1 113 ? 38.876 18.239 10.353 1.00 16.14 150 ALA A C 1
ATOM 676 O O . ALA A 1 113 ? 39.620 17.794 9.485 1.00 18.05 150 ALA A O 1
ATOM 678 N N . ALA A 1 114 ? 38.424 17.490 11.344 1.00 15.10 151 ALA A N 1
ATOM 679 C CA . ALA A 1 114 ? 38.776 16.061 11.447 1.00 15.35 151 ALA A CA 1
ATOM 680 C C . ALA A 1 114 ? 38.193 15.349 10.231 1.00 16.08 151 ALA A C 1
ATOM 681 O O . ALA A 1 114 ? 38.887 14.529 9.622 1.00 16.61 151 ALA A O 1
ATOM 683 N N . LEU A 1 115 ? 36.982 15.743 9.836 1.00 15.55 152 LEU A N 1
ATOM 684 C CA . LEU A 1 115 ? 36.286 15.157 8.674 1.00 15.04 152 LEU A CA 1
ATOM 685 C C . LEU A 1 115 ? 36.985 15.609 7.387 1.00 15.25 152 LEU A C 1
ATOM 686 O O . LEU A 1 115 ? 37.221 14.778 6.531 1.00 15.87 152 LEU A O 1
ATOM 691 N N . PHE A 1 116 ? 37.240 16.902 7.217 1.00 16.10 153 PHE A N 1
ATOM 692 C CA . PHE A 1 116 ? 37.488 17.489 5.871 1.00 15.77 153 PHE A CA 1
ATOM 693 C C . PHE A 1 116 ? 38.914 18.024 5.677 1.00 17.14 153 PHE A C 1
ATOM 694 O O . PHE A 1 116 ? 39.252 18.333 4.507 1.00 17.21 153 PHE A O 1
ATOM 702 N N . GLU A 1 117 ? 39.742 18.132 6.700 1.00 18.25 154 GLU A N 1
ATOM 703 C CA . GLU A 1 117 ? 41.076 18.748 6.475 1.00 20.82 154 GLU A CA 1
ATOM 704 C C . GLU A 1 117 ? 41.829 17.988 5.380 1.00 21.76 154 GLU A C 1
ATOM 705 O O . GLU A 1 117 ? 41.895 16.743 5.426 1.00 22.85 154 GLU A O 1
ATOM 711 N N . GLY A 1 118 ? 42.348 18.711 4.394 1.00 20.01 155 GLY A N 1
ATOM 712 C CA . GLY A 1 118 ? 43.132 18.127 3.309 1.00 21.61 155 GLY A CA 1
ATOM 713 C C . GLY A 1 118 ? 42.253 17.745 2.144 1.00 23.57 155 GLY A C 1
ATOM 714 O O . GLY A 1 118 ? 42.788 17.149 1.210 1.00 26.54 155 GLY A O 1
ATOM 715 N N . THR A 1 119 ? 40.939 18.000 2.214 1.00 22.39 156 THR A N 1
ATOM 716 C CA . THR A 1 119 ? 39.998 17.622 1.132 1.00 19.72 156 THR A CA 1
ATOM 717 C C . THR A 1 119 ? 39.659 18.888 0.367 1.00 19.46 156 THR A C 1
ATOM 718 O O . THR A 1 119 ? 39.811 19.982 0.897 1.00 20.04 156 THR A O 1
ATOM 722 N N . PRO A 1 120 ? 39.164 18.796 -0.877 1.00 18.13 157 PRO A N 1
ATOM 723 C CA . PRO A 1 120 ? 39.048 19.978 -1.732 1.00 19.32 157 PRO A CA 1
ATOM 724 C C . PRO A 1 120 ? 37.992 20.992 -1.266 1.00 18.50 157 PRO A C 1
ATOM 725 O O . PRO A 1 120 ? 38.179 22.149 -1.503 1.00 17.28 157 PRO A O 1
ATOM 729 N N . GLY A 1 121 ? 36.905 20.565 -0.619 1.00 18.46 158 GLY A N 1
ATOM 730 C CA . GLY A 1 121 ? 35.822 21.516 -0.296 1.00 17.84 158 GLY A CA 1
ATOM 731 C C . GLY A 1 121 ? 35.663 21.852 1.177 1.00 17.37 158 GLY A C 1
ATOM 732 O O . GLY A 1 121 ? 34.568 22.320 1.529 1.00 17.93 158 GLY A O 1
ATOM 733 N N . HIS A 1 122 ? 36.683 21.661 2.013 1.00 17.50 159 HIS A N 1
ATOM 734 C CA . HIS A 1 122 ? 36.620 21.856 3.492 1.00 16.90 159 HIS A CA 1
ATOM 735 C C . HIS A 1 122 ? 35.884 23.159 3.854 1.00 17.27 159 HIS A C 1
ATOM 736 O O . HIS A 1 122 ? 34.833 23.097 4.576 1.00 17.37 159 HIS A O 1
ATOM 743 N N . LYS A 1 123 ? 36.368 24.307 3.374 1.00 17.88 160 LYS A N 1
ATOM 744 C CA . LYS A 1 123 ? 35.791 25.627 3.738 1.00 17.49 160 LYS A CA 1
ATOM 745 C C . LYS A 1 123 ? 34.305 25.676 3.329 1.00 16.87 160 LYS A C 1
ATOM 746 O O . LYS A 1 123 ? 33.480 26.073 4.171 1.00 15.19 160 LYS A O 1
ATOM 752 N N . GLU A 1 124 ? 33.955 25.255 2.106 1.00 16.95 161 GLU A N 1
ATOM 753 C CA . GLU A 1 124 ? 32.555 25.324 1.572 1.00 18.06 161 GLU A CA 1
ATOM 754 C C . GLU A 1 124 ? 31.641 24.346 2.334 1.00 16.42 161 GLU A C 1
ATOM 755 O O . GLU A 1 124 ? 30.446 24.668 2.552 1.00 15.71 161 GLU A O 1
ATOM 761 N N . MET A 1 125 ? 32.167 23.180 2.705 1.00 14.80 162 MET A N 1
ATOM 762 C CA . MET A 1 125 ? 31.403 22.148 3.451 1.00 14.89 162 MET A CA 1
ATOM 763 C C . MET A 1 125 ? 31.145 22.604 4.890 1.00 14.09 162 MET A C 1
ATOM 764 O O . MET A 1 125 ? 30.047 22.332 5.398 1.00 13.93 162 MET A O 1
ATOM 769 N N . ALA A 1 126 ? 32.069 23.329 5.514 1.00 14.33 163 ALA A N 1
ATOM 770 C CA . ALA A 1 126 ? 31.798 23.984 6.821 1.00 15.06 163 ALA A CA 1
ATOM 771 C C . ALA A 1 126 ? 30.632 24.970 6.672 1.00 13.64 163 ALA A C 1
ATOM 772 O O . ALA A 1 126 ? 29.733 24.982 7.532 1.00 12.96 163 ALA A O 1
ATOM 774 N N . ARG A 1 127 ? 30.648 25.795 5.624 1.00 13.80 164 ARG A N 1
ATOM 775 C CA . ARG A 1 127 ? 29.538 26.744 5.330 1.00 13.89 164 ARG A CA 1
ATOM 776 C C . ARG A 1 127 ? 28.221 25.984 5.071 1.00 12.75 164 ARG A C 1
ATOM 777 O O . ARG A 1 127 ? 27.202 26.381 5.634 1.00 12.47 164 ARG A O 1
ATOM 785 N N . GLU A 1 128 ? 28.266 24.911 4.284 1.00 12.59 165 GLU A N 1
ATOM 786 C CA . GLU A 1 128 ? 27.096 24.032 3.981 1.00 13.33 165 GLU A CA 1
ATOM 787 C C . GLU A 1 128 ? 26.462 23.567 5.296 1.00 12.97 165 GLU A C 1
ATOM 788 O O . GLU A 1 128 ? 25.275 23.752 5.485 1.00 13.39 165 GLU A O 1
ATOM 794 N N . TYR A 1 129 ? 27.269 23.001 6.180 1.00 13.75 166 TYR A N 1
ATOM 795 C CA . TYR A 1 129 ? 26.814 22.385 7.438 1.00 13.87 166 TYR A CA 1
ATOM 796 C C . TYR A 1 129 ? 26.259 23.467 8.383 1.00 13.86 166 TYR A C 1
ATOM 797 O O . TYR A 1 129 ? 25.201 23.236 9.015 1.00 13.86 166 TYR A O 1
ATOM 806 N N . LYS A 1 130 ? 26.925 24.617 8.474 1.00 13.78 167 LYS A N 1
ATOM 807 C CA . LYS A 1 130 ? 26.493 25.682 9.412 1.00 13.90 167 LYS A CA 1
ATOM 808 C C . LYS A 1 130 ? 25.170 26.245 8.904 1.00 14.20 167 LYS A C 1
ATOM 809 O O . LYS A 1 130 ? 24.286 26.533 9.737 1.00 15.57 167 LYS A O 1
ATOM 815 N N . THR A 1 131 ? 24.988 26.313 7.593 1.00 14.48 168 THR A N 1
ATOM 816 C CA . THR A 1 131 ? 23.689 26.698 7.037 1.00 14.30 168 THR A CA 1
ATOM 817 C C . THR A 1 131 ? 22.655 25.704 7.529 1.00 14.44 168 THR A C 1
ATOM 818 O O . THR A 1 131 ? 21.619 26.149 8.075 1.00 13.56 168 THR A O 1
ATOM 822 N N . PHE A 1 132 ? 22.891 24.412 7.280 1.00 14.59 169 PHE A N 1
ATOM 823 C CA . PHE A 1 132 ? 21.976 23.324 7.714 1.00 14.83 169 PHE A CA 1
ATOM 824 C C . PHE A 1 132 ? 21.623 23.519 9.215 1.00 15.41 169 PHE A C 1
ATOM 825 O O . PHE A 1 132 ? 20.442 23.459 9.569 1.00 13.21 169 PHE A O 1
ATOM 833 N N . LEU A 1 133 ? 22.605 23.765 10.093 1.00 14.83 170 LEU A N 1
ATOM 834 C CA . LEU A 1 133 ? 22.356 23.941 11.560 1.00 15.83 170 LEU A CA 1
ATOM 835 C C . LEU A 1 133 ? 21.559 25.218 11.848 1.00 16.47 170 LEU A C 1
ATOM 836 O O . LEU A 1 133 ? 20.646 25.182 12.705 1.00 16.31 170 LEU A O 1
ATOM 841 N N . LEU A 1 134 ? 21.838 26.287 11.116 1.00 16.41 171 LEU A N 1
ATOM 842 C CA . LEU A 1 134 ? 21.143 27.579 11.307 1.00 17.86 171 LEU A CA 1
ATOM 843 C C . LEU A 1 134 ? 19.652 27.402 11.013 1.00 18.12 171 LEU A C 1
ATOM 844 O O . LEU A 1 134 ? 18.809 27.676 11.920 1.00 16.58 171 LEU A O 1
ATOM 849 N N . ILE A 1 135 ? 19.339 26.945 9.805 1.00 16.80 172 ILE A N 1
ATOM 850 C CA . ILE A 1 135 ? 17.940 26.794 9.324 1.00 16.00 172 ILE A CA 1
ATOM 851 C C . ILE A 1 135 ? 17.221 25.693 10.103 1.00 16.53 172 ILE A C 1
ATOM 852 O O . ILE A 1 135 ? 16.016 25.892 10.469 1.00 15.11 172 ILE A O 1
ATOM 857 N N . THR A 1 136 ? 17.856 24.538 10.274 1.00 15.79 173 THR A N 1
ATOM 858 C CA . THR A 1 136 ? 17.223 23.393 10.958 1.00 16.95 173 THR A CA 1
ATOM 859 C C . THR A 1 136 ? 16.817 23.835 12.383 1.00 18.10 173 THR A C 1
ATOM 860 O O . THR A 1 136 ? 15.641 23.620 12.781 1.00 19.90 173 THR A O 1
ATOM 864 N N . ALA A 1 137 ? 17.720 24.422 13.161 1.00 18.10 174 ALA A N 1
ATOM 865 C CA . ALA A 1 137 ? 17.428 24.776 14.577 1.00 17.97 174 ALA A CA 1
ATOM 866 C C . ALA A 1 137 ? 16.344 25.855 14.622 1.00 19.28 174 ALA A C 1
ATOM 867 O O . ALA A 1 137 ? 15.477 25.801 15.540 1.00 17.97 174 ALA A O 1
ATOM 869 N N . ASP A 1 138 ? 16.426 26.836 13.717 1.00 19.61 175 ASP A N 1
ATOM 870 C CA . ASP A 1 138 ? 15.427 27.940 13.627 1.00 20.66 175 ASP A CA 1
ATOM 871 C C . ASP A 1 138 ? 14.044 27.303 13.472 1.00 21.44 175 ASP A C 1
ATOM 872 O O . ASP A 1 138 ? 13.100 27.681 14.230 1.00 23.09 175 ASP A O 1
ATOM 877 N N . LYS A 1 139 ? 13.954 26.361 12.540 1.00 21.27 176 LYS A N 1
ATOM 878 C CA . LYS A 1 139 ? 12.714 25.622 12.173 1.00 23.08 176 LYS A CA 1
ATOM 879 C C . LYS A 1 139 ? 12.185 24.784 13.351 1.00 24.48 176 LYS A C 1
ATOM 880 O O . LYS A 1 139 ? 10.960 24.669 13.467 1.00 24.93 176 LYS A O 1
ATOM 886 N N . ALA A 1 140 ? 13.056 24.149 14.142 1.00 23.05 177 ALA A N 1
ATOM 887 C CA . ALA A 1 140 ? 12.666 23.227 15.246 1.00 25.27 177 ALA A CA 1
ATOM 888 C C . ALA A 1 140 ? 12.646 23.992 16.581 1.00 24.37 177 ALA A C 1
ATOM 889 O O . ALA A 1 140 ? 12.944 23.402 17.619 1.00 25.96 177 ALA A O 1
ATOM 891 N N . SER A 1 141 ? 12.345 25.287 16.537 1.00 25.28 178 SER A N 1
ATOM 892 C CA . SER A 1 141 ? 12.291 26.197 17.705 1.00 24.63 178 SER A CA 1
ATOM 893 C C . SER A 1 141 ? 11.248 27.300 17.471 1.00 29.17 178 SER A C 1
ATOM 894 O O . SER A 1 141 ? 10.576 27.298 16.386 1.00 26.87 178 SER A O 1
ATOM 897 N N . GLU A 1 142 ? 11.150 28.235 18.426 1.00 31.02 179 GLU A N 1
ATOM 898 C CA . GLU A 1 142 ? 10.239 29.406 18.376 1.00 33.20 179 GLU A CA 1
ATOM 899 C C . GLU A 1 142 ? 10.674 30.364 17.276 1.00 31.28 179 GLU A C 1
ATOM 900 O O . GLU A 1 142 ? 9.824 31.132 16.834 1.00 31.95 179 GLU A O 1
ATOM 906 N N . ARG A 1 143 ? 11.917 30.251 16.793 1.00 29.96 180 ARG A N 1
ATOM 907 C CA . ARG A 1 143 ? 12.468 31.139 15.737 1.00 27.54 180 ARG A CA 1
ATOM 908 C C . ARG A 1 143 ? 11.801 30.814 14.401 1.00 25.67 180 ARG A C 1
ATOM 909 O O . ARG A 1 143 ? 12.052 31.553 13.443 1.00 26.99 180 ARG A O 1
ATOM 917 N N . ARG A 1 144 ? 10.994 29.758 14.338 1.00 26.64 181 ARG A N 1
ATOM 918 C CA . ARG A 1 144 ? 10.265 29.336 13.117 1.00 30.13 181 ARG A CA 1
ATOM 919 C C . ARG A 1 144 ? 9.329 30.460 12.622 1.00 32.90 181 ARG A C 1
ATOM 920 O O . ARG A 1 144 ? 9.028 30.457 11.408 1.00 36.63 181 ARG A O 1
ATOM 928 N N . ASP A 1 145 ? 8.864 31.359 13.502 1.00 32.29 182 ASP A N 1
ATOM 929 C CA . ASP A 1 145 ? 7.957 32.491 13.148 1.00 34.43 182 ASP A CA 1
ATOM 930 C C . ASP A 1 145 ? 8.785 33.716 12.769 1.00 32.88 182 ASP A C 1
ATOM 931 O O . ASP A 1 145 ? 8.193 34.749 12.456 1.00 38.48 182 ASP A O 1
ATOM 936 N N . GLY A 1 146 ? 10.106 33.589 12.815 1.00 29.05 183 GLY A N 1
ATOM 937 C CA . GLY A 1 146 ? 11.084 34.669 12.605 1.00 24.93 183 GLY A CA 1
ATOM 938 C C . GLY A 1 146 ? 11.314 35.005 11.146 1.00 23.63 183 GLY A C 1
ATOM 939 O O . GLY A 1 146 ? 10.856 34.268 10.229 1.00 22.10 183 GLY A O 1
ATOM 940 N N . GLU A 1 147 ? 12.024 36.106 10.951 1.00 21.92 184 GLU A N 1
ATOM 941 C CA . GLU A 1 147 ? 12.280 36.729 9.643 1.00 22.50 184 GLU A CA 1
ATOM 942 C C . GLU A 1 147 ? 13.256 35.873 8.810 1.00 22.14 184 GLU A C 1
ATOM 943 O O . GLU A 1 147 ? 13.083 35.838 7.574 1.00 20.69 184 GLU A O 1
ATOM 949 N N . LEU A 1 148 ? 14.289 35.285 9.426 1.00 20.98 185 LEU A N 1
ATOM 950 C CA . LEU A 1 148 ? 15.225 34.381 8.684 1.00 21.12 185 LEU A CA 1
ATOM 951 C C . LEU A 1 148 ? 14.423 33.231 8.067 1.00 19.22 185 LEU A C 1
ATOM 952 O O . LEU A 1 148 ? 14.554 33.014 6.846 1.00 19.30 185 LEU A O 1
ATOM 957 N N . PHE A 1 149 ? 13.628 32.522 8.869 1.00 18.83 186 PHE A N 1
ATOM 958 C CA . PHE A 1 149 ? 12.878 31.352 8.370 1.00 19.57 186 PHE A CA 1
ATOM 959 C C . PHE A 1 149 ? 11.863 31.815 7.312 1.00 19.81 186 PHE A C 1
ATOM 960 O O . PHE A 1 149 ? 11.777 31.137 6.269 1.00 19.35 186 PHE A O 1
ATOM 968 N N . ARG A 1 150 ? 11.204 32.962 7.530 1.00 18.71 187 ARG A N 1
ATOM 969 C CA . ARG A 1 150 ? 10.200 33.499 6.587 1.00 19.01 187 ARG A CA 1
ATOM 970 C C . ARG A 1 150 ? 10.900 33.724 5.248 1.00 18.46 187 ARG A C 1
ATOM 971 O O . ARG A 1 150 ? 10.354 33.273 4.228 1.00 17.65 187 ARG A O 1
ATOM 979 N N . ARG A 1 151 ? 12.069 34.365 5.247 1.00 18.14 188 ARG A N 1
ATOM 980 C CA . ARG A 1 151 ? 12.794 34.659 3.986 1.00 19.76 188 ARG A CA 1
ATOM 981 C C . ARG A 1 151 ? 13.318 33.350 3.372 1.00 20.42 188 ARG A C 1
ATOM 982 O O . ARG A 1 151 ? 13.312 33.244 2.148 1.00 22.60 188 ARG A O 1
ATOM 990 N N . TYR A 1 152 ? 13.779 32.400 4.182 1.00 19.29 189 TYR A N 1
ATOM 991 C CA . TYR A 1 152 ? 14.261 31.079 3.702 1.00 17.44 189 TYR A CA 1
ATOM 992 C C . TYR A 1 152 ? 13.167 30.369 2.898 1.00 16.69 189 TYR A C 1
ATOM 993 O O . TYR A 1 152 ? 13.400 29.943 1.714 1.00 16.09 189 TYR A O 1
ATOM 1002 N N . VAL A 1 153 ? 11.986 30.263 3.504 1.00 15.11 190 VAL A N 1
ATOM 1003 C CA . VAL A 1 153 ? 10.842 29.527 2.915 1.00 16.82 190 VAL A CA 1
ATOM 1004 C C . VAL A 1 153 ? 10.407 30.217 1.605 1.00 17.49 190 VAL A C 1
ATOM 1005 O O . VAL A 1 153 ? 10.088 29.517 0.607 1.00 16.77 190 VAL A O 1
ATOM 1009 N N . ASN A 1 154 ? 10.438 31.544 1.569 1.00 17.78 191 ASN A N 1
ATOM 1010 C CA . ASN A 1 154 ? 10.047 32.310 0.362 1.00 18.05 191 ASN A CA 1
ATOM 1011 C C . ASN A 1 154 ? 11.097 32.026 -0.715 1.00 18.35 191 ASN A C 1
ATOM 1012 O O . ASN A 1 154 ? 10.707 31.723 -1.872 1.00 19.42 191 ASN A O 1
ATOM 1017 N N . ALA A 1 155 ? 12.376 32.048 -0.340 1.00 16.25 192 ALA A N 1
ATOM 1018 C CA . ALA A 1 155 ? 13.505 31.885 -1.295 1.00 17.70 192 ALA A CA 1
ATOM 1019 C C . ALA A 1 155 ? 13.524 30.477 -1.938 1.00 17.19 192 ALA A C 1
ATOM 1020 O O . ALA A 1 155 ? 13.994 30.386 -3.089 1.00 14.95 192 ALA A O 1
ATOM 1022 N N . LEU A 1 156 ? 13.042 29.445 -1.229 1.00 16.84 193 LEU A N 1
ATOM 1023 C CA . LEU A 1 156 ? 12.879 28.052 -1.729 1.00 18.27 193 LEU A CA 1
ATOM 1024 C C . LEU A 1 156 ? 12.068 28.084 -3.032 1.00 18.68 193 LEU A C 1
ATOM 1025 O O . LEU A 1 156 ? 12.320 27.240 -3.912 1.00 18.19 193 LEU A O 1
ATOM 1030 N N . ALA A 1 157 ? 11.108 29.006 -3.153 1.00 19.16 194 ALA A N 1
ATOM 1031 C CA . ALA A 1 157 ? 10.080 28.965 -4.223 1.00 19.82 194 ALA A CA 1
ATOM 1032 C C . ALA A 1 157 ? 10.439 29.932 -5.365 1.00 19.93 194 ALA A C 1
ATOM 1033 O O . ALA A 1 157 ? 9.611 30.088 -6.277 1.00 20.96 194 ALA A O 1
ATOM 1035 N N . GLN A 1 158 ? 11.608 30.575 -5.346 1.00 18.06 195 GLN A N 1
ATOM 1036 C CA . GLN A 1 158 ? 11.906 31.607 -6.373 1.00 19.52 195 GLN A CA 1
ATOM 1037 C C . GLN A 1 158 ? 12.228 30.961 -7.732 1.00 18.30 195 GLN A C 1
ATOM 1038 O O . GLN A 1 158 ? 11.991 31.601 -8.755 1.00 17.98 195 GLN A O 1
ATOM 1044 N N . SER A 1 159 ? 12.743 29.747 -7.762 1.00 17.17 196 SER A N 1
ATOM 1045 C CA . SER A 1 159 ? 12.928 28.974 -9.023 1.00 19.27 196 SER A CA 1
ATOM 1046 C C . SER A 1 159 ? 13.223 27.517 -8.688 1.00 19.39 196 SER A C 1
ATOM 1047 O O . SER A 1 159 ? 13.709 27.232 -7.597 1.00 17.98 196 SER A O 1
ATOM 1050 N N . PRO A 1 160 ? 12.957 26.576 -9.627 1.00 19.22 197 PRO A N 1
ATOM 1051 C CA . PRO A 1 160 ? 13.224 25.160 -9.396 1.00 18.46 197 PRO A CA 1
ATOM 1052 C C . PRO A 1 160 ? 14.714 24.871 -9.153 1.00 18.52 197 PRO A C 1
ATOM 1053 O O . PRO A 1 160 ? 15.020 24.050 -8.321 1.00 19.88 197 PRO A O 1
ATOM 1057 N N . ARG A 1 161 ? 15.620 25.554 -9.840 1.00 17.31 198 ARG A N 1
ATOM 1058 C CA . ARG A 1 161 ? 17.070 25.388 -9.612 1.00 19.00 198 ARG A CA 1
ATOM 1059 C C . ARG A 1 161 ? 17.451 25.860 -8.197 1.00 18.62 198 ARG A C 1
ATOM 1060 O O . ARG A 1 161 ? 18.270 25.174 -7.556 1.00 15.43 198 ARG A O 1
ATOM 1068 N N . HIS A 1 162 ? 16.908 26.994 -7.730 1.00 17.31 199 HIS A N 1
ATOM 1069 C CA . HIS A 1 162 ? 17.137 27.477 -6.338 1.00 18.12 199 HIS A CA 1
ATOM 1070 C C . HIS A 1 162 ? 16.642 26.412 -5.357 1.00 16.43 199 HIS A C 1
ATOM 1071 O O . HIS A 1 162 ? 17.327 26.128 -4.381 1.00 17.18 199 HIS A O 1
ATOM 1078 N N . TRP A 1 163 ? 15.459 25.878 -5.604 1.00 16.35 200 TRP A N 1
ATOM 1079 C CA . TRP A 1 163 ? 14.840 24.831 -4.757 1.00 16.76 200 TRP A CA 1
ATOM 1080 C C . TRP A 1 163 ? 15.831 23.659 -4.582 1.00 15.56 200 TRP A C 1
ATOM 1081 O O . TRP A 1 163 ? 16.087 23.239 -3.418 1.00 16.29 200 TRP A O 1
ATOM 1092 N N . PHE A 1 164 ? 16.392 23.142 -5.667 1.00 14.50 201 PHE A N 1
ATOM 1093 C CA . PHE A 1 164 ? 17.236 21.922 -5.607 1.00 15.24 201 PHE A CA 1
ATOM 1094 C C . PHE A 1 164 ? 18.533 22.253 -4.854 1.00 14.73 201 PHE A C 1
ATOM 1095 O O . PHE A 1 164 ? 18.978 21.393 -4.097 1.00 13.62 201 PHE A O 1
ATOM 1103 N N . ARG A 1 165 ? 19.080 23.462 -5.024 1.00 14.29 202 ARG A N 1
ATOM 1104 C CA . ARG A 1 165 ? 20.322 23.881 -4.326 1.00 15.30 202 ARG A CA 1
ATOM 1105 C C . ARG A 1 165 ? 20.050 23.968 -2.817 1.00 14.32 202 ARG A C 1
ATOM 1106 O O . ARG A 1 165 ? 20.881 23.510 -2.038 1.00 13.68 202 ARG A O 1
ATOM 1114 N N . MET A 1 166 ? 18.939 24.600 -2.443 1.00 14.03 203 MET A N 1
ATOM 1115 C CA . MET A 1 166 ? 18.572 24.793 -1.027 1.00 15.10 203 MET A CA 1
ATOM 1116 C C . MET A 1 166 ? 18.196 23.438 -0.406 1.00 15.07 203 MET A C 1
ATOM 1117 O O . MET A 1 166 ? 18.535 23.192 0.759 1.00 15.13 203 MET A O 1
ATOM 1122 N N . ARG A 1 167 ? 17.462 22.601 -1.130 1.00 15.66 204 ARG A N 1
ATOM 1123 C CA . ARG A 1 167 ? 17.053 21.268 -0.618 1.00 15.98 204 ARG A CA 1
ATOM 1124 C C . ARG A 1 167 ? 18.319 20.428 -0.342 1.00 15.91 204 ARG A C 1
ATOM 1125 O O . ARG A 1 167 ? 18.352 19.704 0.679 1.00 15.03 204 ARG A O 1
ATOM 1133 N N . ASP A 1 168 ? 19.301 20.515 -1.239 1.00 14.41 205 ASP A N 1
ATOM 1134 C CA . ASP A 1 168 ? 20.620 19.856 -1.119 1.00 14.45 205 ASP A CA 1
ATOM 1135 C C . ASP A 1 168 ? 21.168 20.151 0.290 1.00 14.79 205 ASP A C 1
ATOM 1136 O O . ASP A 1 168 ? 21.400 19.212 1.100 1.00 14.70 205 ASP A O 1
ATOM 1141 N N . CYS A 1 169 ? 21.361 21.423 0.595 1.00 16.46 206 CYS A N 1
ATOM 1142 C CA . CYS A 1 169 ? 21.930 21.855 1.899 1.00 15.59 206 CYS A CA 1
ATOM 1143 C C . CYS A 1 169 ? 21.060 21.335 3.053 1.00 15.58 206 CYS A C 1
ATOM 1144 O O . CYS A 1 169 ? 21.602 20.797 4.039 1.00 15.28 206 CYS A O 1
ATOM 1147 N N . ASP A 1 170 ? 19.746 21.498 2.953 1.00 15.50 207 ASP A N 1
ATOM 1148 C CA . ASP A 1 170 ? 18.752 21.022 3.955 1.00 14.74 207 ASP A CA 1
ATOM 1149 C C . ASP A 1 170 ? 18.862 19.505 4.170 1.00 15.14 207 ASP A C 1
ATOM 1150 O O . ASP A 1 170 ? 18.549 19.035 5.283 1.00 14.79 207 ASP A O 1
ATOM 1155 N N . ALA A 1 171 ? 19.280 18.739 3.154 1.00 16.02 208 ALA A N 1
ATOM 1156 C CA . ALA A 1 171 ? 19.434 17.268 3.246 1.00 16.21 208 ALA A CA 1
ATOM 1157 C C . ALA A 1 171 ? 20.908 16.895 3.484 1.00 15.43 208 ALA A C 1
ATOM 1158 O O . ALA A 1 171 ? 21.205 15.709 3.487 1.00 13.56 208 ALA A O 1
ATOM 1160 N N . LEU A 1 172 ? 21.811 17.881 3.544 1.00 14.33 209 LEU A N 1
ATOM 1161 C CA . LEU A 1 172 ? 23.278 17.669 3.539 1.00 14.50 209 LEU A CA 1
ATOM 1162 C C . LEU A 1 172 ? 23.684 16.728 2.387 1.00 13.66 209 LEU A C 1
ATOM 116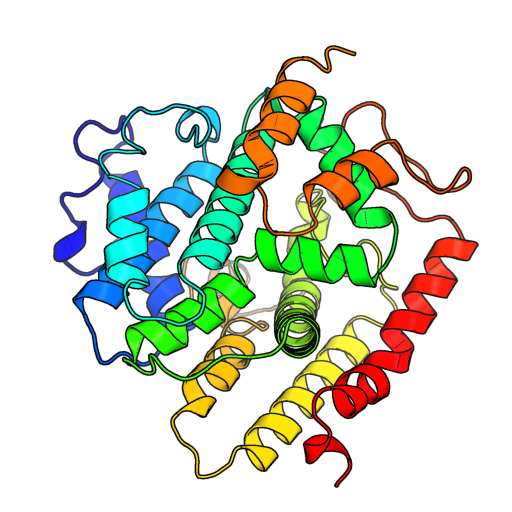3 O O . LEU A 1 172 ? 24.571 15.912 2.593 1.00 14.31 209 LEU A O 1
ATOM 1168 N N . ALA A 1 173 ? 23.113 16.857 1.192 1.00 13.34 210 ALA A N 1
ATOM 1169 C CA . ALA A 1 173 ? 23.411 15.915 0.087 1.00 12.87 210 ALA A CA 1
ATOM 1170 C C . ALA A 1 173 ? 24.858 16.096 -0.405 1.00 12.73 210 ALA A C 1
ATOM 1171 O O . ALA A 1 173 ? 25.654 15.132 -0.324 1.00 11.52 210 ALA A O 1
ATOM 1173 N N . ARG A 1 174 ? 25.277 17.296 -0.807 1.00 12.83 211 ARG A N 1
ATOM 1174 C CA . ARG A 1 174 ? 26.667 17.473 -1.297 1.00 13.12 211 ARG A CA 1
ATOM 1175 C C . ARG A 1 174 ? 27.637 17.348 -0.115 1.00 13.16 211 ARG A C 1
ATOM 1176 O O . ARG A 1 174 ? 28.726 16.830 -0.267 1.00 12.84 211 ARG A O 1
ATOM 1184 N N . PHE A 1 175 ? 27.243 17.826 1.060 1.00 14.48 212 PHE A N 1
ATOM 1185 C CA . PHE A 1 175 ? 28.002 17.596 2.307 1.00 14.41 212 PHE A CA 1
ATOM 1186 C C . PHE A 1 175 ? 28.301 16.093 2.421 1.00 14.04 212 PHE A C 1
ATOM 1187 O O . PHE A 1 175 ? 29.456 15.729 2.726 1.00 13.86 212 PHE A O 1
ATOM 1195 N N . THR A 1 176 ? 27.303 15.232 2.186 1.00 13.20 213 THR A N 1
ATOM 1196 C CA . THR A 1 176 ? 27.464 13.769 2.421 1.00 12.48 213 THR A CA 1
ATOM 1197 C C . THR A 1 176 ? 28.242 13.134 1.265 1.00 12.93 213 THR A C 1
ATOM 1198 O O . THR A 1 176 ? 29.029 12.242 1.537 1.00 12.54 213 THR A O 1
ATOM 1202 N N . ILE A 1 177 ? 28.076 13.608 0.035 1.00 13.46 214 ILE A N 1
ATOM 1203 C CA . ILE A 1 177 ? 28.960 13.197 -1.081 1.00 14.46 214 ILE A CA 1
ATOM 1204 C C . ILE A 1 177 ? 30.416 13.485 -0.659 1.00 15.02 214 ILE A C 1
ATOM 1205 O O . ILE A 1 177 ? 31.250 12.593 -0.759 1.00 14.27 214 ILE A O 1
ATOM 1210 N N . ALA A 1 178 ? 30.706 14.732 -0.263 1.00 16.33 215 ALA A N 1
ATOM 1211 C CA . ALA A 1 178 ? 32.037 15.206 0.184 1.00 14.67 215 ALA A CA 1
ATOM 1212 C C . ALA A 1 178 ? 32.530 14.324 1.334 1.00 15.63 215 ALA A C 1
ATOM 1213 O O . ALA A 1 178 ? 33.742 13.948 1.328 1.00 15.06 215 ALA A O 1
ATOM 1215 N N . SER A 1 179 ? 31.647 14.035 2.301 1.00 14.96 216 SER A N 1
ATOM 1216 C CA . SER A 1 179 ? 31.938 13.165 3.474 1.00 13.98 216 SER A CA 1
ATOM 1217 C C . SER A 1 179 ? 32.243 11.733 3.029 1.00 14.35 216 SER A C 1
ATOM 1218 O O . SER A 1 179 ? 33.134 11.093 3.635 1.00 13.56 216 SER A O 1
ATOM 1221 N N . ALA A 1 180 ? 31.512 11.219 2.044 1.00 14.33 217 ALA A N 1
ATOM 1222 C CA . ALA A 1 180 ? 31.687 9.835 1.561 1.00 15.11 217 ALA A CA 1
ATOM 1223 C C . ALA A 1 180 ? 33.095 9.727 0.943 1.00 15.77 217 ALA A C 1
ATOM 1224 O O . ALA A 1 180 ? 33.792 8.758 1.250 1.00 17.06 217 ALA A O 1
ATOM 1226 N N . LEU A 1 181 ? 33.541 10.748 0.200 1.00 15.56 218 LEU A N 1
ATOM 1227 C CA . LEU A 1 181 ? 34.906 10.796 -0.401 1.00 15.16 218 LEU A CA 1
ATOM 1228 C C . LEU A 1 181 ? 35.953 10.850 0.714 1.00 15.08 218 LEU A C 1
ATOM 1229 O O . LEU A 1 181 ? 36.914 10.036 0.702 1.00 14.88 218 LEU A O 1
ATOM 1234 N N . ALA A 1 182 ? 35.764 11.776 1.647 1.00 15.56 219 ALA A N 1
ATOM 1235 C CA . ALA A 1 182 ? 36.671 12.020 2.788 1.00 15.61 219 ALA A CA 1
ATOM 1236 C C . ALA A 1 182 ? 36.839 10.716 3.584 1.00 15.84 219 ALA A C 1
ATOM 1237 O O . ALA A 1 182 ? 37.988 10.316 3.878 1.00 17.01 219 ALA A O 1
ATOM 1239 N N . CYS A 1 183 ? 35.731 10.068 3.934 1.00 14.85 220 CYS A N 1
ATOM 1240 C CA . CYS A 1 183 ? 35.709 8.851 4.787 1.00 15.92 220 CYS A CA 1
ATOM 1241 C C . CYS A 1 183 ? 36.388 7.648 4.105 1.00 16.31 220 CYS A C 1
ATOM 1242 O O . CYS A 1 183 ? 36.706 6.668 4.832 1.00 14.93 220 CYS A O 1
ATOM 1245 N N . ASN A 1 184 ? 36.647 7.750 2.799 1.00 16.44 221 ASN A N 1
ATOM 1246 C CA . ASN A 1 184 ? 37.364 6.738 1.984 1.00 16.53 221 ASN A CA 1
ATOM 1247 C C . ASN A 1 184 ? 38.723 7.286 1.531 1.00 18.03 221 ASN A C 1
ATOM 1248 O O . ASN A 1 184 ? 39.286 6.686 0.609 1.00 18.06 221 ASN A O 1
ATOM 1253 N N . ASP A 1 185 ? 39.229 8.345 2.183 1.00 17.32 222 ASP A N 1
ATOM 1254 C CA . ASP A 1 185 ? 40.549 8.974 1.908 1.00 18.98 222 ASP A CA 1
ATOM 1255 C C . ASP A 1 185 ? 40.690 9.299 0.411 1.00 19.59 222 ASP A C 1
ATOM 1256 O O . ASP A 1 185 ? 41.823 9.371 -0.096 1.00 18.50 222 ASP A O 1
ATOM 1261 N N . LEU A 1 186 ? 39.589 9.594 -0.268 1.00 20.08 223 LEU A N 1
ATOM 1262 C CA . LEU A 1 186 ? 39.624 10.113 -1.659 1.00 20.22 223 LEU A CA 1
ATOM 1263 C C . LEU A 1 186 ? 39.717 11.653 -1.633 1.00 19.83 223 LEU A C 1
ATOM 1264 O O . LEU A 1 186 ? 38.737 12.322 -1.988 1.00 18.68 223 LEU A O 1
ATOM 1269 N N . ASP A 1 187 ? 40.892 12.194 -1.295 1.00 19.60 224 ASP A N 1
ATOM 1270 C CA . ASP A 1 187 ? 41.109 13.626 -0.931 1.00 20.39 224 ASP A CA 1
ATOM 1271 C C . ASP A 1 187 ? 41.277 14.513 -2.178 1.00 20.55 224 ASP A C 1
ATOM 1272 O O . ASP A 1 187 ? 41.339 15.750 -2.027 1.00 21.41 224 ASP A O 1
ATOM 1277 N N . ASP A 1 188 ? 41.288 13.925 -3.373 1.00 23.05 225 ASP A N 1
ATOM 1278 C CA . ASP A 1 188 ? 41.548 14.634 -4.653 1.00 27.08 225 ASP A CA 1
ATOM 1279 C C . ASP A 1 188 ? 40.278 14.706 -5.485 1.00 24.95 225 ASP A C 1
ATOM 1280 O O . ASP A 1 188 ? 40.318 15.329 -6.523 1.00 27.15 225 ASP A O 1
ATOM 1285 N N . ILE A 1 189 ? 39.240 13.970 -5.121 1.00 22.60 226 ILE A N 1
ATOM 1286 C CA . ILE A 1 189 ? 38.023 13.894 -5.966 1.00 21.41 226 ILE A CA 1
ATOM 1287 C C . ILE A 1 189 ? 37.140 15.104 -5.645 1.00 20.32 226 ILE A C 1
ATOM 1288 O O . ILE A 1 189 ? 36.901 15.385 -4.445 1.00 19.96 226 ILE A O 1
ATOM 1293 N N . TRP A 1 190 ? 36.610 15.747 -6.686 1.00 21.59 227 TRP A N 1
ATOM 1294 C CA . TRP A 1 190 ? 35.684 16.903 -6.540 1.00 21.18 227 TRP A CA 1
ATOM 1295 C C . TRP A 1 190 ? 34.817 17.008 -7.788 1.00 20.49 227 TRP A C 1
ATOM 1296 O O . TRP A 1 190 ? 35.072 16.299 -8.760 1.00 23.27 227 TRP A O 1
ATOM 1307 N N . TYR A 1 191 ? 33.768 17.798 -7.692 1.00 19.99 228 TYR A N 1
ATOM 1308 C CA . TYR A 1 191 ? 32.785 18.037 -8.765 1.00 20.50 228 TYR A CA 1
ATOM 1309 C C . TYR A 1 191 ? 32.648 19.550 -8.938 1.00 20.79 228 TYR A C 1
ATOM 1310 O O . TYR A 1 191 ? 32.784 20.292 -7.939 1.00 18.25 228 TYR A O 1
ATOM 1319 N N . THR A 1 192 ? 32.284 19.986 -10.141 1.00 22.55 229 THR A N 1
ATOM 1320 C CA . THR A 1 192 ? 31.900 21.402 -10.363 1.00 22.26 229 THR A CA 1
ATOM 1321 C C . THR A 1 192 ? 30.610 21.646 -9.564 1.00 22.12 229 THR A C 1
ATOM 1322 O O . THR A 1 192 ? 29.927 20.654 -9.130 1.00 20.16 229 THR A O 1
ATOM 1326 N N . GLU A 1 193 ? 30.257 22.917 -9.420 1.00 21.57 230 GLU A N 1
ATOM 1327 C CA . GLU A 1 193 ? 28.983 23.368 -8.823 1.00 21.02 230 GLU A CA 1
ATOM 1328 C C . GLU A 1 193 ? 27.823 22.712 -9.570 1.00 21.36 230 GLU A C 1
ATOM 1329 O O . GLU A 1 193 ? 26.949 22.166 -8.928 1.00 19.25 230 GLU A O 1
ATOM 1335 N N . GLU A 1 194 ? 27.833 22.782 -10.899 1.00 20.60 231 GLU A N 1
ATOM 1336 C CA . GLU A 1 194 ? 26.728 22.285 -11.751 1.00 20.73 231 GLU A CA 1
ATOM 1337 C C . GLU A 1 194 ? 26.611 20.757 -11.585 1.00 17.00 231 GLU A C 1
ATOM 1338 O O . GLU A 1 194 ? 25.498 20.235 -11.590 1.00 17.80 231 GLU A O 1
ATOM 1344 N N . GLN A 1 195 ? 27.727 20.056 -11.447 1.00 16.45 232 GLN A N 1
ATOM 1345 C CA . GLN A 1 195 ? 27.749 18.585 -11.243 1.00 16.96 232 GLN A CA 1
ATOM 1346 C C . GLN A 1 195 ? 27.100 18.257 -9.899 1.00 15.60 232 GLN A C 1
ATOM 1347 O O . GLN A 1 195 ? 26.221 17.404 -9.886 1.00 15.54 232 GLN A O 1
ATOM 1353 N N . PHE A 1 196 ? 27.482 18.951 -8.830 1.00 15.17 233 PHE A N 1
ATOM 1354 C CA . PHE A 1 196 ? 26.862 18.786 -7.493 1.00 16.75 233 PHE A CA 1
ATOM 1355 C C . PHE A 1 196 ? 25.365 19.072 -7.602 1.00 17.37 233 PHE A C 1
ATOM 1356 O O . PHE A 1 196 ? 24.513 18.371 -6.971 1.00 16.81 233 PHE A O 1
ATOM 1364 N N . GLU A 1 197 ? 25.022 20.090 -8.382 1.00 15.69 234 GLU A N 1
ATOM 1365 C CA . GLU A 1 197 ? 23.590 20.444 -8.517 1.00 15.68 234 GLU A CA 1
ATOM 1366 C C . GLU A 1 197 ? 22.834 19.235 -9.059 1.00 14.73 234 GLU A C 1
ATOM 1367 O O . GLU A 1 197 ? 21.732 18.958 -8.543 1.00 14.42 234 GLU A O 1
ATOM 1373 N N . ILE A 1 198 ? 23.385 18.557 -10.064 1.00 14.96 235 ILE A N 1
ATOM 1374 C CA . ILE A 1 198 ? 22.687 17.400 -10.712 1.00 15.94 235 ILE A CA 1
ATOM 1375 C C . ILE A 1 198 ? 22.756 16.183 -9.790 1.00 15.58 235 ILE A C 1
ATOM 1376 O O . ILE A 1 198 ? 21.736 15.536 -9.588 1.00 15.99 235 ILE A O 1
ATOM 1381 N N . LEU A 1 199 ? 23.928 15.860 -9.268 1.00 15.32 236 LEU A N 1
ATOM 1382 C CA . LEU A 1 199 ? 24.039 14.714 -8.347 1.00 15.39 236 LEU A CA 1
ATOM 1383 C C . LEU A 1 199 ? 23.031 14.908 -7.208 1.00 14.66 236 LEU A C 1
ATOM 1384 O O . LEU A 1 199 ? 22.328 13.958 -6.939 1.00 14.70 236 LEU A O 1
ATOM 1389 N N . THR A 1 200 ? 22.936 16.084 -6.581 1.00 13.51 237 THR A N 1
ATOM 1390 C CA . THR A 1 200 ? 22.043 16.229 -5.411 1.00 14.22 237 THR A CA 1
ATOM 1391 C C . THR A 1 200 ? 20.594 16.251 -5.899 1.00 15.15 237 THR A C 1
ATOM 1392 O O . THR A 1 200 ? 19.692 15.759 -5.161 1.00 14.19 237 THR A O 1
ATOM 1396 N N . GLU A 1 201 ? 20.354 16.788 -7.097 1.00 15.30 238 GLU A N 1
ATOM 1397 C CA . GLU A 1 201 ? 18.987 16.791 -7.644 1.00 15.46 238 GLU A CA 1
ATOM 1398 C C . GLU A 1 201 ? 18.548 15.329 -7.768 1.00 15.16 238 GLU A C 1
ATOM 1399 O O . GLU A 1 201 ? 17.409 14.994 -7.357 1.00 16.78 238 GLU A O 1
ATOM 1405 N N . ILE A 1 202 ? 19.428 14.459 -8.236 1.00 15.78 239 ILE A N 1
ATOM 1406 C CA . ILE A 1 202 ? 19.137 12.996 -8.344 1.00 15.54 239 ILE A CA 1
ATOM 1407 C C . ILE A 1 202 ? 18.779 12.444 -6.955 1.00 16.14 239 ILE A C 1
ATOM 1408 O O . ILE A 1 202 ? 17.676 11.868 -6.767 1.00 16.34 239 ILE A O 1
ATOM 1413 N N . GLY A 1 203 ? 19.670 12.629 -5.986 1.00 15.52 240 GLY A N 1
ATOM 1414 C CA . GLY A 1 203 ? 19.484 12.070 -4.630 1.00 14.87 240 GLY A CA 1
ATOM 1415 C C . GLY A 1 203 ? 18.241 12.610 -3.975 1.00 14.24 240 GLY A C 1
ATOM 1416 O O . GLY A 1 203 ? 17.467 11.805 -3.393 1.00 14.41 240 GLY A O 1
ATOM 1417 N N . ASP A 1 204 ? 18.028 13.917 -4.102 1.00 14.45 241 ASP A N 1
ATOM 1418 C CA . ASP A 1 204 ? 16.924 14.622 -3.393 1.00 14.62 241 ASP A CA 1
ATOM 1419 C C . ASP A 1 204 ? 15.598 14.293 -4.065 1.00 14.22 241 ASP A C 1
ATOM 1420 O O . ASP A 1 204 ? 14.579 14.170 -3.342 1.00 14.83 241 ASP A O 1
ATOM 1425 N N . THR A 1 205 ? 15.587 14.166 -5.395 1.00 13.47 242 THR A N 1
ATOM 1426 C CA . THR A 1 205 ? 14.347 13.843 -6.133 1.00 12.88 242 THR A CA 1
ATOM 1427 C C . THR A 1 205 ? 13.955 12.414 -5.747 1.00 13.11 242 THR A C 1
ATOM 1428 O O . THR A 1 205 ? 12.756 12.163 -5.383 1.00 12.24 242 THR A O 1
ATOM 1432 N N . LEU A 1 206 ? 14.931 11.501 -5.748 1.00 13.89 243 LEU A N 1
ATOM 1433 C CA . LEU A 1 206 ? 14.669 10.073 -5.384 1.00 13.82 243 LEU A CA 1
ATOM 1434 C C . LEU A 1 206 ? 14.072 10.022 -3.974 1.00 14.48 243 LEU A C 1
ATOM 1435 O O . LEU A 1 206 ? 12.988 9.479 -3.801 1.00 13.97 243 LEU A O 1
ATOM 1440 N N . TYR A 1 207 ? 14.743 10.632 -3.000 1.00 15.28 244 TYR A N 1
ATOM 1441 C CA . TYR A 1 207 ? 14.317 10.627 -1.582 1.00 15.67 244 TYR A CA 1
ATOM 1442 C C . TYR A 1 207 ? 12.921 11.249 -1.441 1.00 16.22 244 TYR A C 1
ATOM 1443 O O . TYR A 1 207 ? 12.078 10.651 -0.772 1.00 14.26 244 TYR A O 1
ATOM 1452 N N . ASP A 1 208 ? 12.728 12.447 -2.012 1.00 15.53 245 ASP A N 1
ATOM 1453 C CA . ASP A 1 208 ? 11.484 13.239 -1.866 1.00 16.76 245 ASP A CA 1
ATOM 1454 C C . ASP A 1 208 ? 10.298 12.567 -2.575 1.00 17.13 245 ASP A C 1
ATOM 1455 O O . ASP A 1 208 ? 9.134 12.680 -2.050 1.00 16.61 245 ASP A O 1
ATOM 1460 N N . ALA A 1 209 ? 10.536 11.860 -3.677 1.00 17.98 246 ALA A N 1
ATOM 1461 C CA . ALA A 1 209 ? 9.470 11.089 -4.354 1.00 18.26 246 ALA A CA 1
ATOM 1462 C C . ALA A 1 209 ? 8.963 10.022 -3.384 1.00 20.16 246 ALA A C 1
ATOM 1463 O O . ALA A 1 209 ? 7.714 9.826 -3.294 1.00 19.69 246 ALA A O 1
ATOM 1465 N N . VAL A 1 210 ? 9.868 9.394 -2.640 1.00 20.53 247 VAL A N 1
ATOM 1466 C CA . VAL A 1 210 ? 9.515 8.289 -1.703 1.00 20.84 247 VAL A CA 1
ATOM 1467 C C . VAL A 1 210 ? 8.974 8.887 -0.405 1.00 22.47 247 VAL A C 1
ATOM 1468 O O . VAL A 1 210 ? 8.046 8.292 0.145 1.00 20.95 247 VAL A O 1
ATOM 1472 N N . ALA A 1 211 ? 9.507 10.017 0.072 1.00 22.22 248 ALA A N 1
ATOM 1473 C CA . ALA A 1 211 ? 9.148 10.580 1.402 1.00 23.34 248 ALA A CA 1
ATOM 1474 C C . ALA A 1 211 ? 7.847 11.397 1.297 1.00 23.59 248 ALA A C 1
ATOM 1475 O O . ALA A 1 211 ? 7.369 11.846 2.354 1.00 24.61 248 ALA A O 1
ATOM 1477 N N . PHE A 1 212 ? 7.285 11.495 0.081 1.00 24.16 249 PHE A N 1
ATOM 1478 C CA . PHE A 1 212 ? 6.123 12.327 -0.335 1.00 27.63 249 PHE A CA 1
ATOM 1479 C C . PHE A 1 212 ? 4.987 12.281 0.698 1.00 28.95 249 PHE A C 1
ATOM 1480 O O . PHE A 1 212 ? 4.606 13.350 1.191 1.00 28.62 249 PHE A O 1
ATOM 1488 N N . TYR A 1 213 ? 4.456 11.100 0.985 1.00 29.74 250 TYR A N 1
ATOM 1489 C CA . TYR A 1 213 ? 3.265 10.926 1.856 1.00 34.16 250 TYR A CA 1
ATOM 1490 C C . TYR A 1 213 ? 3.614 11.314 3.296 1.00 32.72 250 TYR A C 1
ATOM 1491 O O . TYR A 1 213 ? 2.884 12.131 3.882 1.00 33.47 250 TYR A O 1
ATOM 1500 N N . LYS A 1 214 ? 4.743 10.840 3.823 1.00 31.62 251 LYS A N 1
ATOM 1501 C CA . LYS A 1 214 ? 5.220 11.288 5.152 1.00 33.82 251 LYS A CA 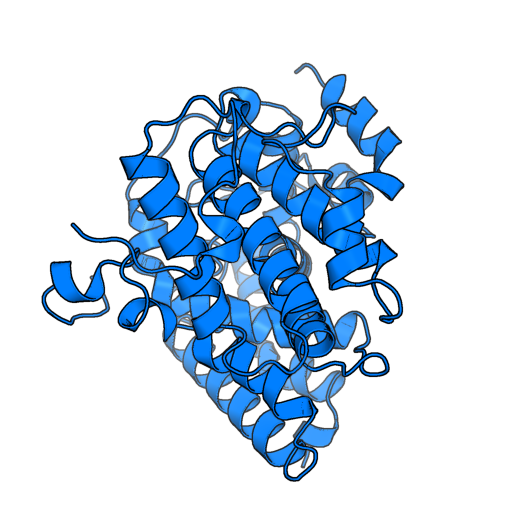1
ATOM 1502 C C . LYS A 1 214 ? 5.300 12.817 5.147 1.00 32.66 251 LYS A C 1
ATOM 1503 O O . LYS A 1 214 ? 4.725 13.434 6.032 1.00 31.46 251 LYS A O 1
ATOM 1509 N N . HIS A 1 215 ? 5.970 13.419 4.168 1.00 30.23 252 HIS A N 1
ATOM 1510 C CA . HIS A 1 215 ? 6.221 14.876 4.168 1.00 28.88 252 HIS A CA 1
ATOM 1511 C C . HIS A 1 215 ? 4.879 15.614 4.183 1.00 32.28 252 HIS A C 1
ATOM 1512 O O . HIS A 1 215 ? 4.766 16.582 4.951 1.00 29.51 252 HIS A O 1
ATOM 1519 N N . ARG A 1 216 ? 3.913 15.182 3.365 1.00 33.90 253 ARG A N 1
ATOM 1520 C CA . ARG A 1 216 ? 2.595 15.858 3.253 1.00 37.74 253 ARG A CA 1
ATOM 1521 C C . ARG A 1 216 ? 1.861 15.804 4.604 1.00 41.19 253 ARG A C 1
ATOM 1522 O O . ARG A 1 216 ? 1.464 16.897 5.083 1.00 41.43 253 ARG A O 1
ATOM 1530 N N . ALA A 1 217 ? 1.740 14.623 5.232 1.00 41.56 254 ALA A N 1
ATOM 1531 C CA . ALA A 1 217 ? 1.100 14.451 6.569 1.00 44.26 254 ALA A CA 1
ATOM 1532 C C . ALA A 1 217 ? 1.707 15.413 7.610 1.00 43.81 254 ALA A C 1
ATOM 1533 O O . ALA A 1 217 ? 0.926 15.944 8.418 1.00 51.09 254 ALA A O 1
ATOM 1535 N N . GLU A 1 218 ? 3.021 15.681 7.559 1.00 47.84 255 GLU A N 1
ATOM 1536 C CA . GLU A 1 218 ? 3.778 16.503 8.552 1.00 46.95 255 GLU A CA 1
ATOM 1537 C C . GLU A 1 218 ? 3.779 18.009 8.217 1.00 44.00 255 GLU A C 1
ATOM 1538 O O . GLU A 1 218 ? 4.433 18.769 8.968 1.00 40.11 255 GLU A O 1
ATOM 1544 N N . GLY A 1 219 ? 3.185 18.451 7.110 1.00 39.44 256 GLY A N 1
ATOM 1545 C CA . GLY A 1 219 ? 3.198 19.884 6.733 1.00 43.73 256 GLY A CA 1
ATOM 1546 C C . GLY A 1 219 ? 4.579 20.402 6.342 1.00 36.83 256 GLY A C 1
ATOM 1547 O O . GLY A 1 219 ? 4.911 21.555 6.667 1.00 32.88 256 GLY A O 1
ATOM 1548 N N . GLU A 1 220 ? 5.368 19.575 5.660 1.00 34.58 257 GLU A N 1
ATOM 1549 C CA . GLU A 1 220 ? 6.792 19.878 5.365 1.00 34.43 257 GLU A CA 1
ATOM 1550 C C . GLU A 1 220 ? 6.881 21.098 4.435 1.00 30.13 257 GLU A C 1
ATOM 1551 O O . GLU A 1 220 ? 6.044 21.211 3.523 1.00 27.62 257 GLU A O 1
ATOM 1557 N N . THR A 1 221 ? 7.857 21.981 4.674 1.00 28.63 258 THR A N 1
ATOM 1558 C CA . THR A 1 221 ? 8.257 23.090 3.756 1.00 29.02 258 THR A CA 1
ATOM 1559 C C . THR A 1 221 ? 9.237 22.557 2.696 1.00 25.78 258 THR A C 1
ATOM 1560 O O . THR A 1 221 ? 9.251 23.091 1.596 1.00 24.62 258 THR A O 1
ATOM 1564 N N . ASN A 1 222 ? 10.068 21.574 3.035 1.00 23.61 259 ASN A N 1
ATOM 1565 C CA . ASN A 1 222 ? 11.213 21.145 2.195 1.00 22.09 259 ASN A CA 1
ATOM 1566 C C . ASN A 1 222 ? 10.894 19.747 1.631 1.00 22.80 259 ASN A C 1
ATOM 1567 O O . ASN A 1 222 ? 11.380 18.746 2.169 1.00 22.87 259 ASN A O 1
ATOM 1572 N N . SER A 1 223 ? 10.013 19.671 0.637 1.00 21.01 260 SER A N 1
ATOM 1573 C CA . SER A 1 223 ? 9.655 18.414 -0.062 1.00 19.94 260 SER A CA 1
ATOM 1574 C C . SER A 1 223 ? 9.473 18.748 -1.539 1.00 20.56 260 SER A C 1
ATOM 1575 O O . SER A 1 223 ? 8.673 19.672 -1.838 1.00 21.90 260 SER A O 1
ATOM 1578 N N . THR A 1 224 ? 10.213 18.069 -2.413 1.00 17.52 261 THR A N 1
ATOM 1579 C CA . THR A 1 224 ? 10.291 18.421 -3.840 1.00 18.58 261 THR A CA 1
ATOM 1580 C C . THR A 1 224 ? 8.882 18.488 -4.451 1.00 19.05 261 THR A C 1
ATOM 1581 O O . THR A 1 224 ? 8.615 19.441 -5.182 1.00 19.13 261 THR A O 1
ATOM 1585 N N . PHE A 1 225 ? 8.012 17.528 -4.173 1.00 19.18 262 PHE A N 1
ATOM 1586 C CA . PHE A 1 225 ? 6.708 17.431 -4.865 1.00 21.35 262 PHE A CA 1
ATOM 1587 C C . PHE A 1 225 ? 5.618 18.173 -4.085 1.00 22.94 262 PHE A C 1
ATOM 1588 O O . PHE A 1 225 ? 4.430 17.900 -4.332 1.00 22.90 262 PHE A O 1
ATOM 1596 N N . ALA A 1 226 ? 6.018 19.088 -3.203 1.00 21.53 263 ALA A N 1
ATOM 1597 C CA . ALA A 1 226 ? 5.179 20.210 -2.742 1.00 23.34 263 ALA A CA 1
ATOM 1598 C C . ALA A 1 226 ? 5.166 21.306 -3.808 1.00 23.31 263 ALA A C 1
ATOM 1599 O O . ALA A 1 226 ? 4.246 22.129 -3.777 1.00 21.19 263 ALA A O 1
ATOM 1601 N N . TYR A 1 227 ? 6.167 21.316 -4.697 1.00 21.66 264 TYR A N 1
ATOM 1602 C CA . TYR A 1 227 ? 6.431 22.397 -5.669 1.00 20.27 264 TYR A CA 1
ATOM 1603 C C . TYR A 1 227 ? 6.322 21.816 -7.070 1.00 22.25 264 TYR A C 1
ATOM 1604 O O . TYR A 1 227 ? 5.576 22.361 -7.916 1.00 19.60 264 TYR A O 1
ATOM 1613 N N . MET A 1 228 ? 7.088 20.754 -7.315 1.00 21.55 265 MET A N 1
ATOM 1614 C CA . MET A 1 228 ? 7.080 20.046 -8.610 1.00 21.88 265 MET A CA 1
ATOM 1615 C C . MET A 1 228 ? 5.736 19.340 -8.729 1.00 21.94 265 MET A C 1
ATOM 1616 O O . MET A 1 228 ? 5.093 19.060 -7.717 1.00 21.61 265 MET A O 1
ATOM 1621 N N . PRO A 1 229 ? 5.264 19.069 -9.967 1.00 22.37 266 PRO A N 1
ATOM 1622 C CA . PRO A 1 229 ? 3.971 18.410 -10.174 1.00 23.30 266 PRO A CA 1
ATOM 1623 C C . PRO A 1 229 ? 3.868 17.014 -9.545 1.00 23.25 266 PRO A C 1
ATOM 1624 O O . PRO A 1 229 ? 4.775 16.179 -9.759 1.00 20.35 266 PRO A O 1
ATOM 1628 N N . GLU A 1 230 ? 2.775 16.768 -8.823 1.00 23.36 267 GLU A N 1
ATOM 1629 C CA . GLU A 1 230 ? 2.489 15.450 -8.205 1.00 25.14 267 GLU A CA 1
ATOM 1630 C C . GLU A 1 230 ? 2.368 14.403 -9.301 1.00 23.97 267 GLU A C 1
ATOM 1631 O O . GLU A 1 230 ? 2.740 13.272 -9.048 1.00 23.15 267 GLU A O 1
ATOM 1637 N N . ASP A 1 231 ? 1.848 14.785 -10.464 1.00 24.72 268 ASP A N 1
ATOM 1638 C CA . ASP A 1 231 ? 1.574 13.846 -11.571 1.00 25.16 268 ASP A CA 1
ATOM 1639 C C . ASP A 1 231 ? 2.871 13.465 -12.298 1.00 25.19 268 ASP A C 1
ATOM 1640 O O . ASP A 1 231 ? 2.782 12.586 -13.161 1.00 26.90 268 ASP A O 1
ATOM 1645 N N . LEU A 1 232 ? 4.034 14.009 -11.910 1.00 23.17 269 LEU A N 1
ATOM 1646 C CA . LEU A 1 232 ? 5.374 13.613 -12.444 1.00 23.88 269 LEU A CA 1
ATOM 1647 C C . LEU A 1 232 ? 6.265 12.939 -11.375 1.00 22.39 269 LEU A C 1
ATOM 1648 O O . LEU A 1 232 ? 7.414 12.565 -11.723 1.00 22.81 269 LEU A O 1
ATOM 1653 N N . ARG A 1 233 ? 5.785 12.770 -10.141 1.00 19.87 270 ARG A N 1
ATOM 1654 C CA . ARG A 1 233 ? 6.564 12.166 -9.030 1.00 21.10 270 ARG A CA 1
ATOM 1655 C C . ARG A 1 233 ? 7.110 10.771 -9.405 1.00 21.50 270 ARG A C 1
ATOM 1656 O O . ARG A 1 233 ? 8.329 10.545 -9.223 1.00 21.82 270 ARG A O 1
ATOM 1664 N N . ILE A 1 234 ? 6.261 9.866 -9.883 1.00 19.58 271 ILE A N 1
ATOM 1665 C CA . ILE A 1 234 ? 6.631 8.459 -10.232 1.00 21.30 271 ILE A CA 1
ATOM 1666 C C . ILE A 1 234 ? 7.687 8.487 -11.338 1.00 21.08 271 ILE A C 1
ATOM 1667 O O . ILE A 1 234 ? 8.734 7.813 -11.219 1.00 19.27 271 ILE A O 1
ATOM 1672 N N . LYS A 1 235 ? 7.421 9.254 -12.392 1.00 21.74 272 LYS A N 1
ATOM 1673 C CA . LYS A 1 235 ? 8.319 9.374 -13.566 1.00 23.60 272 LYS A CA 1
ATOM 1674 C C . LYS A 1 235 ? 9.657 10.001 -13.126 1.00 20.24 272 LYS A C 1
ATOM 1675 O O . LYS A 1 235 ? 10.711 9.597 -13.623 1.00 21.50 272 LYS A O 1
ATOM 1681 N N . ALA A 1 236 ? 9.630 10.968 -12.215 1.00 19.49 273 ALA A N 1
ATOM 1682 C CA . ALA A 1 236 ? 10.856 11.651 -11.736 1.00 18.84 273 ALA A CA 1
ATOM 1683 C C . ALA A 1 236 ? 11.747 10.618 -11.035 1.00 16.43 273 ALA A C 1
ATOM 1684 O O . ALA A 1 236 ? 12.948 10.558 -11.334 1.00 16.71 273 ALA A O 1
ATOM 1686 N N . TYR A 1 237 ? 11.171 9.780 -10.180 1.00 16.28 274 TYR A N 1
ATOM 1687 C CA . TYR A 1 237 ? 11.950 8.727 -9.500 1.00 17.29 274 TYR A CA 1
ATOM 1688 C C . TYR A 1 237 ? 12.584 7.858 -10.581 1.00 17.30 274 TYR A C 1
ATOM 1689 O O . TYR A 1 237 ? 13.791 7.571 -10.541 1.00 16.46 274 TYR A O 1
ATOM 1698 N N . SER A 1 238 ? 11.752 7.425 -11.528 1.00 18.06 275 SER A N 1
ATOM 1699 C CA . SER A 1 238 ? 12.147 6.448 -12.563 1.00 17.48 275 SER A CA 1
ATOM 1700 C C . SER A 1 238 ? 13.308 7.033 -13.373 1.00 18.27 275 SER A C 1
ATOM 1701 O O . SER A 1 238 ? 14.327 6.339 -13.535 1.00 16.99 275 SER A O 1
ATOM 1704 N N . GLU A 1 239 ? 13.206 8.298 -13.776 1.00 19.33 276 GLU A N 1
ATOM 1705 C CA . GLU A 1 239 ? 14.257 8.948 -14.604 1.00 21.99 276 GLU A CA 1
ATOM 1706 C C . GLU A 1 239 ? 15.533 9.199 -13.789 1.00 20.29 276 GLU A C 1
ATOM 1707 O O . GLU A 1 239 ? 16.641 8.967 -14.326 1.00 18.68 276 GLU A O 1
ATOM 1713 N N . CYS A 1 240 ? 15.416 9.669 -12.548 1.00 18.50 277 CYS A N 1
ATOM 1714 C CA . CYS A 1 240 ? 16.591 9.899 -11.677 1.00 16.87 277 CYS A CA 1
ATOM 1715 C C . CYS A 1 240 ? 17.306 8.559 -11.460 1.00 16.29 277 CYS A C 1
ATOM 1716 O O . CYS A 1 240 ? 18.528 8.530 -11.523 1.00 15.51 277 CYS A O 1
ATOM 1719 N N . ARG A 1 241 ? 16.556 7.486 -11.257 1.00 17.49 278 ARG A N 1
ATOM 1720 C CA . ARG A 1 241 ? 17.134 6.153 -10.965 1.00 18.19 278 ARG A CA 1
ATOM 1721 C C . ARG A 1 241 ? 17.870 5.640 -12.206 1.00 18.58 278 ARG A C 1
ATOM 1722 O O . ARG A 1 241 ? 18.953 5.060 -12.086 1.00 17.84 278 ARG A O 1
ATOM 1730 N N . GLU A 1 242 ? 17.274 5.831 -13.372 1.00 19.19 279 GLU A N 1
ATOM 1731 C CA . GLU A 1 242 ? 17.885 5.402 -14.638 1.00 19.99 279 GLU A CA 1
ATOM 1732 C C . GLU A 1 242 ? 19.158 6.210 -14.911 1.00 19.69 279 GLU A C 1
ATOM 1733 O O . GLU A 1 242 ? 20.204 5.615 -15.308 1.00 19.64 279 GLU A O 1
ATOM 1739 N N . ILE A 1 243 ? 19.110 7.516 -14.717 1.00 18.55 280 ILE A N 1
ATOM 1740 C CA . ILE A 1 243 ? 20.319 8.347 -14.962 1.00 18.08 280 ILE A CA 1
ATOM 1741 C C . ILE A 1 243 ? 21.371 7.933 -13.939 1.00 17.29 280 ILE A C 1
ATOM 1742 O O . ILE A 1 243 ? 22.547 7.911 -14.287 1.00 16.05 280 ILE A O 1
ATOM 1747 N N . LEU A 1 244 ? 20.956 7.585 -12.719 1.00 16.61 281 LEU A N 1
ATOM 1748 C CA . LEU A 1 244 ? 21.947 7.120 -11.708 1.00 16.21 281 LEU A CA 1
ATOM 1749 C C . LEU A 1 244 ? 22.565 5.801 -12.191 1.00 15.61 281 LEU A C 1
ATOM 1750 O O . LEU A 1 244 ? 23.777 5.644 -12.085 1.00 15.82 281 LEU A O 1
ATOM 1755 N N . TRP A 1 245 ? 21.784 4.895 -12.760 1.00 15.74 282 TRP A N 1
ATOM 1756 C CA . TRP A 1 245 ? 22.363 3.639 -13.330 1.00 15.89 282 TRP A CA 1
ATOM 1757 C C . TRP A 1 245 ? 23.305 3.963 -14.507 1.00 17.00 282 TRP A C 1
ATOM 1758 O O . TRP A 1 245 ? 24.419 3.402 -14.586 1.00 17.91 282 TRP A O 1
ATOM 1769 N N . ALA A 1 246 ? 22.929 4.905 -15.366 1.00 17.23 283 ALA A N 1
ATOM 1770 C CA . ALA A 1 246 ? 23.740 5.291 -16.547 1.00 17.39 283 ALA A CA 1
ATOM 1771 C C . ALA A 1 246 ? 25.078 5.877 -16.078 1.00 17.07 283 ALA A C 1
ATOM 1772 O O . ALA A 1 246 ? 26.152 5.505 -16.630 1.00 17.20 283 ALA A O 1
ATOM 1774 N N . LEU A 1 247 ? 25.053 6.741 -15.076 1.00 17.33 284 LEU A N 1
ATOM 1775 C CA . LEU A 1 247 ? 26.290 7.320 -14.477 1.00 17.48 284 LEU A CA 1
ATOM 1776 C C . LEU A 1 247 ? 27.160 6.194 -13.905 1.00 16.37 284 LEU A C 1
ATOM 1777 O O . LEU A 1 247 ? 28.405 6.200 -14.095 1.00 17.62 284 LEU A O 1
ATOM 1782 N N . ASP A 1 248 ? 26.546 5.329 -13.110 1.00 15.53 285 ASP A N 1
ATOM 1783 C CA . ASP A 1 248 ? 27.203 4.143 -12.495 1.00 16.82 285 ASP A CA 1
ATOM 1784 C C . ASP A 1 248 ? 27.942 3.382 -13.607 1.00 16.80 285 ASP A C 1
ATOM 1785 O O . ASP A 1 248 ? 29.119 3.107 -13.461 1.00 15.27 285 ASP A O 1
ATOM 1790 N N . ALA A 1 249 ? 27.263 3.079 -14.712 1.00 18.27 286 ALA A N 1
ATOM 1791 C CA . ALA A 1 249 ? 27.852 2.295 -15.823 1.00 19.62 286 ALA A CA 1
ATOM 1792 C C . ALA A 1 249 ? 28.980 3.105 -16.494 1.00 19.36 286 ALA A C 1
ATOM 1793 O O . ALA A 1 249 ? 30.059 2.571 -16.743 1.00 19.54 286 ALA A O 1
ATOM 1795 N N . ALA A 1 250 ? 28.773 4.395 -16.693 1.00 21.66 287 ALA A N 1
ATOM 1796 C CA . ALA A 1 250 ? 29.779 5.317 -17.265 1.00 21.08 287 ALA A CA 1
ATOM 1797 C C . ALA A 1 250 ? 30.980 5.489 -16.335 1.00 23.07 287 ALA A C 1
ATOM 1798 O O . ALA A 1 250 ? 32.034 5.854 -16.843 1.00 25.63 287 ALA A O 1
ATOM 1800 N N . TRP A 1 251 ? 30.848 5.236 -15.031 1.00 21.43 288 TRP A N 1
ATOM 1801 C CA . TRP A 1 251 ? 31.968 5.368 -14.073 1.00 21.86 288 TRP A CA 1
ATOM 1802 C C . TRP A 1 251 ? 32.545 4.000 -13.731 1.00 23.47 288 TRP A C 1
ATOM 1803 O O . TRP A 1 251 ? 33.366 3.927 -12.802 1.00 24.80 288 TRP A O 1
ATOM 1814 N N . ALA A 1 252 ? 32.132 2.952 -14.447 1.00 23.89 289 ALA A N 1
ATOM 1815 C CA . ALA A 1 252 ? 32.590 1.569 -14.189 1.00 26.45 289 ALA A CA 1
ATOM 1816 C C . ALA A 1 252 ? 34.126 1.526 -14.224 1.00 27.89 289 ALA A C 1
ATOM 1817 O O . ALA A 1 252 ? 34.777 2.264 -15.027 1.00 26.97 289 ALA A O 1
ATOM 1819 N N . ARG A 1 253 ? 34.643 0.782 -13.262 1.00 31.38 290 ARG A N 1
ATOM 1820 C CA . ARG A 1 253 ? 36.044 0.311 -13.058 1.00 43.25 290 ARG A CA 1
ATOM 1821 C C . ARG A 1 253 ? 36.947 1.455 -12.557 1.00 42.93 290 ARG A C 1
ATOM 1822 O O . ARG A 1 253 ? 38.159 1.231 -12.457 1.00 53.73 290 ARG A O 1
ATOM 1830 N N A ASN A 1 254 ? 36.332 2.592 -12.207 0.50 43.80 291 ASN A N 1
ATOM 1831 N N B ASN A 1 254 ? 36.399 2.635 -12.218 0.50 41.15 291 ASN A N 1
ATOM 1832 C CA A ASN A 1 254 ? 36.858 3.612 -11.264 0.50 38.70 291 ASN A CA 1
ATOM 1833 C CA B ASN A 1 254 ? 37.017 3.551 -11.216 0.50 34.65 291 ASN A CA 1
ATOM 1834 C C A ASN A 1 254 ? 36.163 3.380 -9.929 0.50 37.06 291 ASN A C 1
ATOM 1835 C C B ASN A 1 254 ? 36.210 3.381 -9.942 0.50 34.72 291 ASN A C 1
ATOM 1836 O O A ASN A 1 254 ? 35.174 4.051 -9.651 0.50 37.90 291 ASN A O 1
ATOM 1837 O O B ASN A 1 254 ? 35.221 4.079 -9.737 0.50 35.47 291 ASN A O 1
ATOM 1846 N N . PRO A 1 255 ? 36.613 2.421 -9.081 1.00 34.52 292 PRO A N 1
ATOM 1847 C CA . PRO A 1 255 ? 35.876 2.092 -7.862 1.00 37.95 292 PRO A CA 1
ATOM 1848 C C . PRO A 1 255 ? 35.841 3.236 -6.843 1.00 34.26 292 PRO A C 1
ATOM 1849 O O . PRO A 1 255 ? 35.200 3.071 -5.831 1.00 38.93 292 PRO A O 1
ATOM 1853 N N . LYS A 1 256 ? 36.543 4.332 -7.117 1.00 32.65 293 LYS A N 1
ATOM 1854 C CA . LYS A 1 256 ? 36.541 5.551 -6.261 1.00 33.92 293 LYS A CA 1
ATOM 1855 C C . LYS A 1 256 ? 35.120 6.094 -6.265 1.00 29.77 293 LYS A C 1
ATOM 1856 O O . LYS A 1 256 ? 34.509 6.251 -5.145 1.00 33.72 293 LYS A O 1
ATOM 1862 N N . LEU A 1 257 ? 34.574 6.182 -7.477 1.00 24.46 294 LEU A N 1
ATOM 1863 C CA . LEU A 1 257 ? 33.331 6.917 -7.743 1.00 22.59 294 LEU A CA 1
ATOM 1864 C C . LEU A 1 257 ? 32.131 6.123 -7.245 1.00 21.02 294 LEU A C 1
ATOM 1865 O O . LEU A 1 257 ? 31.072 6.781 -7.054 1.00 17.58 294 LEU A O 1
ATOM 1870 N N . VAL A 1 258 ? 32.287 4.827 -6.934 1.00 20.01 295 VAL A N 1
ATOM 1871 C CA . VAL A 1 258 ? 31.143 4.034 -6.388 1.00 20.77 295 VAL A CA 1
ATOM 1872 C C . VAL A 1 258 ? 30.691 4.633 -5.052 1.00 18.54 295 VAL A C 1
ATOM 1873 O O . VAL A 1 258 ? 29.514 4.453 -4.732 1.00 18.46 295 VAL A O 1
ATOM 1877 N N . ASN A 1 259 ? 31.568 5.283 -4.273 1.00 17.88 296 ASN A N 1
ATOM 1878 C CA . ASN A 1 259 ? 31.166 5.931 -2.987 1.00 17.35 296 ASN A CA 1
ATOM 1879 C C . ASN A 1 259 ? 30.149 7.048 -3.235 1.00 17.65 296 ASN A C 1
ATOM 1880 O O . ASN A 1 259 ? 29.233 7.220 -2.375 1.00 18.15 296 ASN A O 1
ATOM 1885 N N . VAL A 1 260 ? 30.225 7.709 -4.396 1.00 17.43 297 VAL A N 1
ATOM 1886 C CA . VAL A 1 260 ? 29.295 8.802 -4.791 1.00 16.68 297 VAL A CA 1
ATOM 1887 C C . VAL A 1 260 ? 27.974 8.174 -5.226 1.00 16.32 297 VAL A C 1
ATOM 1888 O O . VAL A 1 260 ? 26.893 8.550 -4.653 1.00 15.03 297 VAL A O 1
ATOM 1892 N N . ILE A 1 261 ? 28.043 7.215 -6.153 1.00 14.84 298 ILE A N 1
ATOM 1893 C CA . ILE A 1 261 ? 26.835 6.485 -6.624 1.00 14.79 298 ILE A CA 1
ATOM 1894 C C . ILE A 1 261 ? 26.130 5.854 -5.408 1.00 14.67 298 ILE A C 1
ATOM 1895 O O . ILE A 1 261 ? 24.909 6.022 -5.276 1.00 12.66 298 ILE A O 1
ATOM 1900 N N . ASN A 1 262 ? 26.870 5.138 -4.552 1.00 14.68 299 ASN A N 1
ATOM 1901 C CA . ASN A 1 262 ? 26.281 4.367 -3.431 1.00 14.44 299 ASN A CA 1
ATOM 1902 C C . ASN A 1 262 ? 25.504 5.368 -2.563 1.00 14.79 299 ASN A C 1
ATOM 1903 O O . ASN A 1 262 ? 24.368 5.058 -2.162 1.00 14.72 299 ASN A O 1
ATOM 1908 N N . PHE A 1 263 ? 26.069 6.543 -2.301 1.00 15.44 300 PHE A N 1
ATOM 1909 C CA . PHE A 1 263 ? 25.397 7.547 -1.442 1.00 15.13 300 PHE A CA 1
ATOM 1910 C C . PHE A 1 263 ? 24.030 7.822 -2.047 1.00 14.50 300 PHE A C 1
ATOM 1911 O O . PHE A 1 263 ? 23.012 7.671 -1.373 1.00 13.90 300 PHE A O 1
ATOM 1919 N N . LEU A 1 264 ? 24.020 8.228 -3.308 1.00 15.45 301 LEU A N 1
ATOM 1920 C CA . LEU A 1 264 ? 22.759 8.643 -3.968 1.00 15.59 301 LEU A CA 1
ATOM 1921 C C . LEU A 1 264 ? 21.776 7.471 -3.978 1.00 14.36 301 LEU A C 1
ATOM 1922 O O . LEU A 1 264 ? 20.592 7.723 -3.737 1.00 14.16 301 LEU A O 1
ATOM 1927 N N . ARG A 1 265 ? 22.251 6.256 -4.253 1.00 14.87 302 ARG A N 1
ATOM 1928 C CA . ARG A 1 265 ? 21.379 5.057 -4.413 1.00 14.86 302 ARG A CA 1
ATOM 1929 C C . ARG A 1 265 ? 20.735 4.698 -3.068 1.00 14.54 302 ARG A C 1
ATOM 1930 O O . ARG A 1 265 ? 19.521 4.449 -3.036 1.00 13.37 302 ARG A O 1
ATOM 1938 N N . PHE A 1 266 ? 21.494 4.700 -1.970 1.00 14.73 303 PHE A N 1
ATOM 1939 C CA . PHE A 1 266 ? 20.973 4.218 -0.662 1.00 15.00 303 PHE A CA 1
ATOM 1940 C C . PHE A 1 266 ? 20.154 5.315 0.025 1.00 15.07 303 PHE A C 1
ATOM 1941 O O . PHE A 1 266 ? 19.121 4.996 0.613 1.00 13.03 303 PHE A O 1
ATOM 1949 N N . PHE A 1 267 ? 20.585 6.574 -0.114 1.00 15.48 304 PHE A N 1
ATOM 1950 C CA . PHE A 1 267 ? 19.862 7.780 0.341 1.00 17.16 304 PHE A CA 1
ATOM 1951 C C . PHE A 1 267 ? 18.531 7.889 -0.400 1.00 16.93 304 PHE A C 1
ATOM 1952 O O . PHE A 1 267 ? 17.539 8.131 0.299 1.00 16.36 304 PHE A O 1
ATOM 1960 N N . GLY A 1 268 ? 18.524 7.638 -1.725 1.00 16.93 305 GLY A N 1
ATOM 1961 C CA . GLY A 1 268 ? 17.389 7.867 -2.651 1.00 15.95 305 GLY A CA 1
ATOM 1962 C C . GLY A 1 268 ? 16.204 6.925 -2.453 1.00 16.44 305 GLY A C 1
ATOM 1963 O O . GLY A 1 268 ? 15.697 6.378 -3.453 1.00 16.32 305 GLY A O 1
ATOM 1964 N N . GLY A 1 269 ? 15.752 6.742 -1.214 1.00 16.03 306 GLY A N 1
ATOM 1965 C CA . GLY A 1 269 ? 14.603 5.897 -0.872 1.00 16.36 306 GLY A CA 1
ATOM 1966 C C . GLY A 1 269 ? 14.958 4.695 -0.005 1.00 16.27 306 GLY A C 1
ATOM 1967 O O . GLY A 1 269 ? 14.273 4.401 0.967 1.00 16.37 306 GLY A O 1
ATOM 1968 N N . PRO A 1 270 ? 15.963 3.877 -0.369 1.00 17.53 307 PRO A N 1
ATOM 1969 C CA . PRO A 1 270 ? 16.263 2.660 0.400 1.00 17.27 307 PRO A CA 1
ATOM 1970 C C . PRO A 1 270 ? 16.431 2.847 1.907 1.00 18.33 30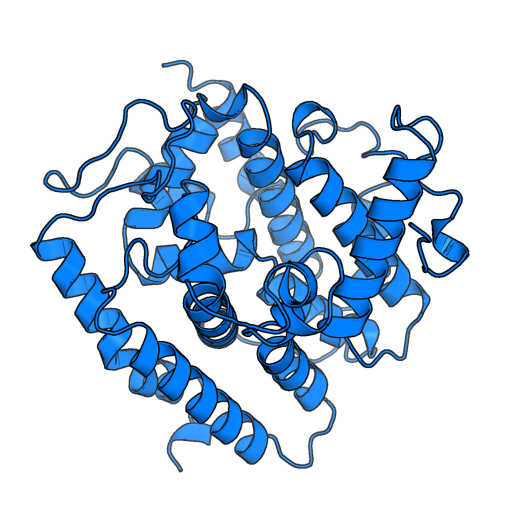7 PRO A C 1
ATOM 1971 O O . PRO A 1 270 ? 16.103 1.903 2.631 1.00 18.60 307 PRO A O 1
ATOM 1975 N N . ILE A 1 271 ? 16.886 4.012 2.384 1.00 17.76 308 ILE A N 1
ATOM 1976 C CA . ILE A 1 271 ? 16.992 4.219 3.858 1.00 19.85 308 ILE A CA 1
ATOM 1977 C C . ILE A 1 271 ? 15.658 3.980 4.577 1.00 18.35 308 ILE A C 1
ATOM 1978 O O . ILE A 1 271 ? 15.719 3.654 5.791 1.00 17.22 308 ILE A O 1
ATOM 1983 N N . HIS A 1 272 ? 14.516 4.186 3.929 1.00 18.42 309 HIS A N 1
ATOM 1984 C CA . HIS A 1 272 ? 13.172 4.001 4.554 1.00 21.10 309 HIS A CA 1
ATOM 1985 C C . HIS A 1 272 ? 13.055 2.543 5.022 1.00 20.54 309 HIS A C 1
ATOM 1986 O O . HIS A 1 272 ? 12.465 2.301 6.065 1.00 21.42 309 HIS A O 1
ATOM 1993 N N . MET A 1 273 ? 13.673 1.596 4.321 1.00 19.52 310 MET A N 1
ATOM 1994 C CA . MET A 1 273 ? 13.626 0.171 4.736 1.00 20.48 310 MET A CA 1
ATOM 1995 C C . MET A 1 273 ? 14.688 -0.179 5.800 1.00 19.14 310 MET A C 1
ATOM 1996 O O . MET A 1 273 ? 14.470 -1.146 6.546 1.00 18.37 310 MET A O 1
ATOM 2001 N N . MET A 1 274 ? 15.791 0.549 5.889 1.00 17.58 311 MET A N 1
ATOM 2002 C CA . MET A 1 274 ? 17.007 0.061 6.606 1.00 19.89 311 MET A CA 1
ATOM 2003 C C . MET A 1 274 ? 17.108 0.692 7.998 1.00 20.16 311 MET A C 1
ATOM 2004 O O . MET A 1 274 ? 17.661 0.043 8.885 1.00 20.19 311 MET A O 1
ATOM 2009 N N . MET A 1 275 ? 16.670 1.937 8.148 1.00 20.21 312 MET A N 1
ATOM 2010 C CA . MET A 1 275 ? 16.861 2.707 9.400 1.00 23.64 312 MET A CA 1
ATOM 2011 C C . MET A 1 275 ? 15.640 2.528 10.291 1.00 23.58 312 MET A C 1
ATOM 2012 O O . MET A 1 275 ? 14.520 2.729 9.806 1.00 22.19 312 MET A O 1
ATOM 2017 N N . ARG A 1 276 ? 15.883 2.169 11.547 1.00 27.81 313 ARG A N 1
ATOM 2018 C CA . ARG A 1 276 ? 14.808 1.951 12.541 1.00 32.48 313 ARG A CA 1
ATOM 2019 C C . ARG A 1 276 ? 14.046 3.258 12.780 1.00 34.83 313 ARG A C 1
ATOM 2020 O O . ARG A 1 276 ? 12.882 3.147 13.145 1.00 38.31 313 ARG A O 1
ATOM 2028 N N . ARG A 1 277 ? 14.615 4.442 12.502 1.00 34.06 314 ARG A N 1
ATOM 2029 C CA . ARG A 1 277 ? 13.872 5.726 12.674 1.00 37.27 314 ARG A CA 1
ATOM 2030 C C . ARG A 1 277 ? 12.655 5.790 11.726 1.00 34.28 314 ARG A C 1
ATOM 2031 O O . ARG A 1 277 ? 11.636 6.407 12.090 1.00 30.13 314 ARG A O 1
ATOM 2039 N N . TYR A 1 278 ? 12.730 5.224 10.520 1.00 29.91 315 TYR A N 1
ATOM 2040 C CA . TYR A 1 278 ? 11.560 5.185 9.609 1.00 28.15 315 TYR A CA 1
ATOM 2041 C C . TYR A 1 278 ? 10.625 4.081 10.127 1.00 29.10 315 TYR A C 1
ATOM 2042 O O . TYR A 1 278 ? 10.952 3.384 11.156 1.00 28.16 315 TYR A O 1
ATOM 2051 N N . ARG A 1 279 ? 9.481 3.955 9.469 1.00 26.25 316 ARG A N 1
ATOM 2052 C CA . ARG A 1 279 ? 8.294 3.255 10.001 1.00 28.23 316 ARG A CA 1
ATOM 2053 C C . ARG A 1 279 ? 7.949 2.047 9.127 1.00 24.95 316 ARG A C 1
ATOM 2054 O O . ARG A 1 279 ? 6.868 1.529 9.284 1.00 26.69 316 ARG A O 1
ATOM 2062 N N . PHE A 1 280 ? 8.882 1.565 8.307 1.00 23.19 317 PHE A N 1
ATOM 2063 C CA . PHE A 1 280 ? 8.679 0.382 7.433 1.00 21.73 317 PHE A CA 1
ATOM 2064 C C . PHE A 1 280 ? 8.001 -0.757 8.221 1.00 20.58 317 PHE A C 1
ATOM 2065 O O . PHE A 1 280 ? 7.018 -1.331 7.718 1.00 21.80 317 PHE A O 1
ATOM 2073 N N . VAL A 1 281 ? 8.535 -1.113 9.384 1.00 20.88 318 VAL A N 1
ATOM 2074 C CA . VAL A 1 281 ? 8.023 -2.222 10.242 1.00 22.51 318 VAL A CA 1
ATOM 2075 C C . VAL A 1 281 ? 6.623 -1.843 10.735 1.00 24.88 318 VAL A C 1
ATOM 2076 O O . VAL A 1 281 ? 5.715 -2.708 10.645 1.00 25.42 318 VAL A O 1
ATOM 2080 N N . GLU A 1 282 ? 6.467 -0.612 11.234 1.00 25.44 319 GLU A N 1
ATOM 2081 C CA . GLU A 1 282 ? 5.212 -0.118 11.854 1.00 28.01 319 GLU A CA 1
ATOM 2082 C C . GLU A 1 282 ? 4.122 -0.082 10.790 1.00 27.36 319 GLU A C 1
ATOM 2083 O O . GLU A 1 282 ? 2.973 -0.236 11.139 1.00 29.96 319 GLU A O 1
ATOM 2089 N N . GLU A 1 283 ? 4.470 0.031 9.514 1.00 29.07 320 GLU A N 1
ATOM 2090 C CA . GLU A 1 283 ? 3.455 -0.003 8.436 1.00 27.75 320 GLU A CA 1
ATOM 2091 C C . GLU A 1 283 ? 3.422 -1.371 7.762 1.00 24.68 320 GLU A C 1
ATOM 2092 O O . GLU A 1 283 ? 2.911 -1.451 6.631 1.00 26.69 320 GLU A O 1
ATOM 2098 N N . ASN A 1 284 ? 3.935 -2.401 8.436 1.00 23.79 321 ASN A N 1
ATOM 2099 C CA . ASN A 1 284 ? 3.745 -3.838 8.074 1.00 23.63 321 ASN A CA 1
ATOM 2100 C C . ASN A 1 284 ? 4.549 -4.135 6.810 1.00 20.92 321 ASN A C 1
ATOM 2101 O O . ASN A 1 284 ? 4.059 -4.863 5.945 1.00 21.11 321 ASN A O 1
ATOM 2106 N N . LEU A 1 285 ? 5.762 -3.592 6.744 1.00 20.43 322 LEU A N 1
ATOM 2107 C CA . LEU A 1 285 ? 6.706 -3.778 5.613 1.00 19.13 322 LEU A CA 1
ATOM 2108 C C . LEU A 1 285 ? 6.002 -3.258 4.358 1.00 20.51 322 LEU A C 1
ATOM 2109 O O . LEU A 1 285 ? 5.980 -3.959 3.338 1.00 21.97 322 LEU A O 1
ATOM 2114 N N . THR A 1 286 ? 5.382 -2.088 4.451 1.00 22.55 323 THR A N 1
ATOM 2115 C CA . THR A 1 286 ? 4.843 -1.387 3.259 1.00 25.64 323 THR A CA 1
ATOM 2116 C C . THR A 1 286 ? 5.494 -0.005 3.142 1.00 24.57 323 THR A C 1
ATOM 2117 O O . THR A 1 286 ? 5.948 0.549 4.171 1.00 24.87 323 THR A O 1
ATOM 2121 N N . ILE A 1 287 ? 5.589 0.473 1.901 1.00 27.09 324 ILE A N 1
ATOM 2122 C CA . ILE A 1 287 ? 5.900 1.881 1.510 1.00 28.80 324 ILE A CA 1
ATOM 2123 C C . ILE A 1 287 ? 4.695 2.422 0.730 1.00 32.03 324 ILE A C 1
ATOM 2124 O O . ILE A 1 287 ? 4.294 1.735 -0.229 1.00 29.58 324 ILE A O 1
ATOM 2129 N N . GLY A 1 288 ? 4.161 3.592 1.105 1.00 37.04 325 GLY A N 1
ATOM 2130 C CA . GLY A 1 288 ? 3.126 4.333 0.359 1.00 44.28 325 GLY A CA 1
ATOM 2131 C C . GLY A 1 288 ? 1.761 4.298 1.038 1.00 59.07 325 GLY A C 1
ATOM 2132 O O . GLY A 1 288 ? 1.192 3.178 1.193 1.00 64.18 325 GLY A O 1
ATOM 2133 N N . LYS A 1 289 ? 1.245 5.477 1.417 1.00 65.75 326 LYS A N 1
ATOM 2134 C CA . LYS A 1 289 ? -0.141 5.692 1.917 1.00 69.39 326 LYS A CA 1
ATOM 2135 C C . LYS A 1 289 ? -0.441 7.199 1.963 1.00 69.88 326 LYS A C 1
ATOM 2136 O O . LYS A 1 289 ? -1.577 7.575 1.594 1.00 70.85 326 LYS A O 1
ATOM 2142 N N . ARG A 1 317 ? 7.819 43.660 11.814 1.00 57.69 354 ARG A N 1
ATOM 2143 C CA . ARG A 1 317 ? 8.887 42.778 11.256 1.00 60.24 354 ARG A CA 1
ATOM 2144 C C . ARG A 1 317 ? 10.249 43.194 11.823 1.00 56.63 354 ARG A C 1
ATOM 2145 O O . ARG A 1 317 ? 10.734 44.281 11.432 1.00 59.00 354 ARG A O 1
ATOM 2153 N N . ASN A 1 318 ? 10.849 42.393 12.711 1.00 50.39 355 ASN A N 1
ATOM 2154 C CA . ASN A 1 318 ? 12.218 42.698 13.205 1.00 44.36 355 ASN A CA 1
ATOM 2155 C C . ASN A 1 318 ? 13.251 41.929 12.366 1.00 37.70 355 ASN A C 1
ATOM 2156 O O . ASN A 1 318 ? 13.360 40.697 12.502 1.00 33.71 355 ASN A O 1
ATOM 2161 N N . THR A 1 319 ? 14.003 42.667 11.554 1.00 33.73 356 THR A N 1
ATOM 2162 C CA . THR A 1 319 ? 14.962 42.148 10.558 1.00 33.60 356 THR A CA 1
ATOM 2163 C C . THR A 1 319 ? 16.396 42.251 11.093 1.00 30.20 356 THR A C 1
ATOM 2164 O O . THR A 1 319 ? 17.321 42.026 10.319 1.00 28.07 356 THR A O 1
ATOM 2168 N N . GLN A 1 320 ? 16.571 42.580 12.367 1.00 27.12 357 GLN A N 1
ATOM 2169 C CA . GLN A 1 320 ? 17.901 42.859 12.972 1.00 31.05 357 GLN A CA 1
ATOM 2170 C C . GLN A 1 320 ? 18.772 41.589 12.984 1.00 25.87 357 GLN A C 1
ATOM 2171 O O . GLN A 1 320 ? 19.904 41.641 12.507 1.00 26.10 357 GLN A O 1
ATOM 2177 N N . ARG A 1 321 ? 18.279 40.480 13.525 1.00 23.61 358 ARG A N 1
ATOM 2178 C CA . ARG A 1 321 ? 19.023 39.190 13.507 1.00 22.20 358 ARG A CA 1
ATOM 2179 C C . ARG A 1 321 ? 19.290 38.772 12.050 1.00 20.24 358 ARG A C 1
ATOM 2180 O O . ARG A 1 321 ? 20.436 38.423 11.733 1.00 21.45 358 ARG A O 1
ATOM 2188 N N . TYR A 1 322 ? 18.290 38.852 11.183 1.00 19.32 359 TYR A N 1
ATOM 2189 C CA . TYR A 1 322 ? 18.435 38.456 9.766 1.00 19.63 359 TYR A CA 1
ATOM 2190 C C . TYR A 1 322 ? 19.581 39.268 9.145 1.00 22.20 359 TYR A C 1
ATOM 2191 O O . TYR A 1 322 ? 20.500 38.651 8.566 1.00 20.57 359 TYR A O 1
ATOM 2200 N N . LYS A 1 323 ? 19.575 40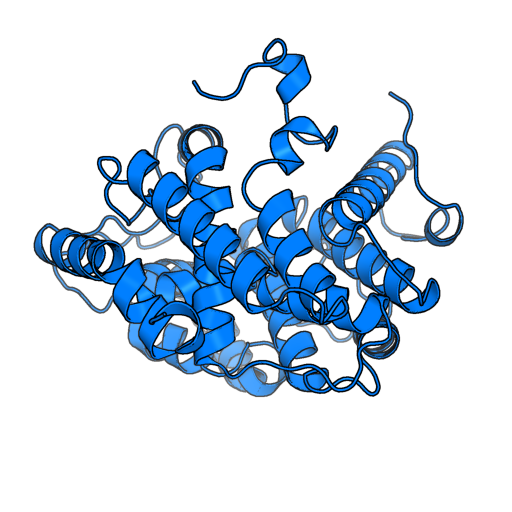.602 9.291 1.00 23.87 360 LYS A N 1
ATOM 2201 C CA . LYS A 1 323 ? 20.653 41.454 8.719 1.00 26.72 360 LYS A CA 1
ATOM 2202 C C . LYS A 1 323 ? 21.997 41.093 9.364 1.00 23.55 360 LYS A C 1
ATOM 2203 O O . LYS A 1 323 ? 22.993 41.032 8.646 1.00 23.44 360 LYS A O 1
ATOM 2209 N N . ALA A 1 324 ? 22.051 40.848 10.666 1.00 22.56 361 ALA A N 1
ATOM 2210 C CA . ALA A 1 324 ? 23.337 40.465 11.309 1.00 23.03 361 ALA A CA 1
ATOM 2211 C C . ALA A 1 324 ? 23.860 39.157 10.678 1.00 22.38 361 ALA A C 1
ATOM 2212 O O . ALA A 1 324 ? 25.070 39.053 10.413 1.00 23.04 361 ALA A O 1
ATOM 2214 N N . LEU A 1 325 ? 22.983 38.176 10.441 1.00 22.78 362 LEU A N 1
ATOM 2215 C CA . LEU A 1 325 ? 23.359 36.867 9.831 1.00 20.59 362 LEU A CA 1
ATOM 2216 C C . LEU A 1 325 ? 23.779 37.048 8.362 1.00 20.92 362 LEU A C 1
ATOM 2217 O O . LEU A 1 325 ? 24.788 36.457 7.974 1.00 19.11 362 LEU A O 1
ATOM 2222 N N . ILE A 1 326 ? 23.080 37.852 7.564 1.00 20.36 363 ILE A N 1
ATOM 2223 C CA . ILE A 1 326 ? 23.533 38.183 6.178 1.00 20.51 363 ILE A CA 1
ATOM 2224 C C . ILE A 1 326 ? 24.957 38.747 6.268 1.00 20.83 363 ILE A C 1
ATOM 2225 O O . ILE A 1 326 ? 25.780 38.401 5.433 1.00 21.08 363 ILE A O 1
ATOM 2230 N N . GLY A 1 327 ? 25.225 39.596 7.260 1.00 20.74 364 GLY A N 1
ATOM 2231 C CA . GLY A 1 327 ? 26.572 40.116 7.557 1.00 21.15 364 GLY A CA 1
ATOM 2232 C C . GLY A 1 327 ? 27.561 39.006 7.868 1.00 22.42 364 GLY A C 1
ATOM 2233 O O . GLY A 1 327 ? 28.754 39.237 7.703 1.00 22.44 364 GLY A O 1
ATOM 2234 N N . ARG A 1 328 ? 27.113 37.840 8.343 1.00 20.16 365 ARG A N 1
ATOM 2235 C CA . ARG A 1 328 ? 28.049 36.725 8.649 1.00 19.01 365 ARG A CA 1
ATOM 2236 C C . ARG A 1 328 ? 27.950 35.632 7.574 1.00 18.17 365 ARG A C 1
ATOM 2237 O O . ARG A 1 328 ? 28.322 34.496 7.855 1.00 16.45 365 ARG A O 1
ATOM 2245 N N . SER A 1 329 ? 27.522 35.974 6.361 1.00 18.41 366 SER A N 1
ATOM 2246 C CA . SER A 1 329 ? 27.238 34.981 5.294 1.00 19.13 366 SER A CA 1
ATOM 2247 C C . SER A 1 329 ? 28.495 34.173 4.926 1.00 18.16 366 SER A C 1
ATOM 2248 O O . SER A 1 329 ? 28.374 32.971 4.692 1.00 18.61 366 SER A O 1
ATOM 2251 N N . GLU A 1 330 ? 29.691 34.755 4.906 1.00 19.45 367 GLU A N 1
ATOM 2252 C CA . GLU A 1 330 ? 30.904 33.997 4.487 1.00 19.41 367 GLU A CA 1
ATOM 2253 C C . GLU A 1 330 ? 31.182 32.863 5.472 1.00 17.28 367 GLU A C 1
ATOM 2254 O O . GLU A 1 330 ? 31.720 31.811 5.071 1.00 16.08 367 GLU A O 1
ATOM 2260 N N . GLU A 1 331 ? 30.789 33.061 6.720 1.00 16.72 368 GLU A N 1
ATOM 2261 C CA . GLU A 1 331 ? 30.989 32.099 7.811 1.00 17.25 368 GLU A CA 1
ATOM 2262 C C . GLU A 1 331 ? 29.855 31.058 7.817 1.00 17.30 368 GLU A C 1
ATOM 2263 O O . GLU A 1 331 ? 30.197 29.846 7.890 1.00 17.65 368 GLU A O 1
ATOM 2269 N N . LEU A 1 332 ? 28.590 31.495 7.763 1.00 15.53 369 LEU A N 1
ATOM 2270 C CA . LEU A 1 332 ? 27.410 30.699 8.207 1.00 17.18 369 LEU A CA 1
ATOM 2271 C C . LEU A 1 332 ? 26.551 30.238 7.022 1.00 17.70 369 LEU A C 1
ATOM 2272 O O . LEU A 1 332 ? 25.690 29.369 7.230 1.00 18.89 369 LEU A O 1
ATOM 2277 N N . MET A 1 333 ? 26.707 30.817 5.837 1.00 16.94 370 MET A N 1
ATOM 2278 C CA . MET A 1 333 ? 25.776 30.526 4.718 1.00 16.91 370 MET A CA 1
ATOM 2279 C C . MET A 1 333 ? 26.567 29.984 3.538 1.00 16.68 370 MET A C 1
ATOM 2280 O O . MET A 1 333 ? 27.655 30.489 3.276 1.00 15.71 370 MET A O 1
ATOM 2285 N N . PHE A 1 334 ? 26.036 28.977 2.857 1.00 15.92 371 PHE A N 1
ATOM 2286 C CA . PHE A 1 334 ? 26.696 28.409 1.658 1.00 15.45 371 PHE A CA 1
ATOM 2287 C C . PHE A 1 334 ? 26.806 29.519 0.608 1.00 15.64 371 PHE A C 1
ATOM 2288 O O . PHE A 1 334 ? 25.978 30.444 0.566 1.00 14.10 371 PHE A O 1
ATOM 2296 N N . PRO A 1 335 ? 27.831 29.435 -0.271 1.00 15.74 372 PRO A N 1
ATOM 2297 C CA . PRO A 1 335 ? 28.057 30.426 -1.315 1.00 17.15 372 PRO A CA 1
ATOM 2298 C C . PRO A 1 335 ? 26.793 30.623 -2.160 1.00 17.37 372 PRO A C 1
ATOM 2299 O O . PRO A 1 335 ? 26.308 29.638 -2.696 1.00 15.85 372 PRO A O 1
ATOM 2303 N N . GLY A 1 336 ? 26.290 31.858 -2.184 1.00 15.66 373 GLY A N 1
ATOM 2304 C CA . GLY A 1 336 ? 25.113 32.242 -2.981 1.00 16.45 373 GLY A CA 1
ATOM 2305 C C . GLY A 1 336 ? 23.855 32.313 -2.138 1.00 15.39 373 GLY A C 1
ATOM 2306 O O . GLY A 1 336 ? 22.940 32.915 -2.589 1.00 16.72 373 GLY A O 1
ATOM 2307 N N . LEU A 1 337 ? 23.810 31.741 -0.930 1.00 15.63 374 LEU A N 1
ATOM 2308 C CA . LEU A 1 337 ? 22.553 31.763 -0.131 1.00 15.27 374 LEU A CA 1
ATOM 2309 C C . LEU A 1 337 ? 22.140 33.209 0.262 1.00 14.72 374 LEU A C 1
ATOM 2310 O O . LEU A 1 337 ? 20.922 33.503 0.220 1.00 14.60 374 LEU A O 1
ATOM 2315 N N . ALA A 1 338 ? 23.062 34.040 0.743 1.00 14.74 375 ALA A N 1
ATOM 2316 C CA . ALA A 1 338 ? 22.790 35.461 1.128 1.00 17.22 375 ALA A CA 1
ATOM 2317 C C . ALA A 1 338 ? 22.027 36.177 -0.019 1.00 17.78 375 ALA A C 1
ATOM 2318 O O . ALA A 1 338 ? 20.970 36.735 0.272 1.00 17.71 375 ALA A O 1
ATOM 2320 N N . GLU A 1 339 ? 22.466 36.023 -1.286 1.00 19.20 376 GLU A N 1
ATOM 2321 C CA . GLU A 1 339 ? 21.777 36.571 -2.477 1.00 22.78 376 GLU A CA 1
ATOM 2322 C C . GLU A 1 339 ? 20.403 35.883 -2.633 1.00 22.01 376 GLU A C 1
ATOM 2323 O O . GLU A 1 339 ? 19.413 36.614 -2.863 1.00 18.09 376 GLU A O 1
ATOM 2329 N N . PHE A 1 340 ? 20.312 34.549 -2.489 1.00 20.34 377 PHE A N 1
ATOM 2330 C CA . PHE A 1 340 ? 19.013 33.830 -2.559 1.00 20.08 377 PHE A CA 1
ATOM 2331 C C . PHE A 1 340 ? 18.021 34.460 -1.573 1.00 19.68 377 PHE A C 1
ATOM 2332 O O . PHE A 1 340 ? 16.896 34.705 -1.985 1.00 18.86 377 PHE A O 1
ATOM 2340 N N . LEU A 1 341 ? 18.416 34.644 -0.313 1.00 22.53 378 LEU A N 1
ATOM 2341 C CA . LEU A 1 341 ? 17.566 35.254 0.784 1.00 20.85 378 LEU A CA 1
ATOM 2342 C C . LEU A 1 341 ? 17.236 36.734 0.515 1.00 20.42 378 LEU A C 1
ATOM 2343 O O . LEU A 1 341 ? 16.081 37.124 0.734 1.00 21.15 378 LEU A O 1
ATOM 2348 N N . GLU A 1 342 ? 18.212 37.538 0.110 1.00 21.82 379 GLU A N 1
ATOM 2349 C CA . GLU A 1 342 ? 18.017 38.986 -0.163 1.00 23.20 379 GLU A CA 1
ATOM 2350 C C . GLU A 1 342 ? 17.117 39.134 -1.396 1.00 22.81 379 GLU A C 1
ATOM 2351 O O . GLU A 1 342 ? 16.102 39.815 -1.291 1.00 23.67 379 GLU A O 1
ATOM 2357 N N . VAL A 1 343 ? 17.446 38.491 -2.509 1.00 22.81 380 VAL A N 1
ATOM 2358 C CA . VAL A 1 343 ? 16.656 38.615 -3.769 1.00 24.02 380 VAL A CA 1
ATOM 2359 C C . VAL A 1 343 ? 15.288 37.946 -3.599 1.00 22.79 380 VAL A C 1
ATOM 2360 O O . VAL A 1 343 ? 14.298 38.566 -3.963 1.00 24.06 380 VAL A O 1
ATOM 2364 N N . GLY A 1 344 ? 15.211 36.741 -3.036 1.00 22.21 381 GLY A N 1
ATOM 2365 C CA . GLY A 1 344 ? 13.979 35.931 -3.034 1.00 20.54 381 GLY A CA 1
ATOM 2366 C C . GLY A 1 344 ? 13.190 35.977 -1.739 1.00 19.66 381 GLY A C 1
ATOM 2367 O O . GLY A 1 344 ? 12.111 35.382 -1.705 1.00 22.34 381 GLY A O 1
ATOM 2368 N N . GLY A 1 345 ? 13.688 36.595 -0.679 1.00 20.06 382 GLY A N 1
ATOM 2369 C CA . GLY A 1 345 ? 13.093 36.437 0.668 1.00 21.48 382 GLY A CA 1
ATOM 2370 C C . GLY A 1 345 ? 11.678 36.986 0.786 1.00 23.17 382 GLY A C 1
ATOM 2371 O O . GLY A 1 345 ? 10.941 36.564 1.720 1.00 23.23 382 GLY A O 1
ATOM 2372 N N . ASP A 1 346 ? 11.300 37.956 -0.049 1.00 24.69 383 ASP A N 1
ATOM 2373 C CA . ASP A 1 346 ? 9.965 38.601 0.051 1.00 25.75 383 ASP A CA 1
ATOM 2374 C C . ASP A 1 346 ? 9.027 37.984 -0.965 1.00 25.34 383 ASP A C 1
ATOM 2375 O O . ASP A 1 346 ? 7.905 38.464 -1.070 1.00 28.38 383 ASP A O 1
ATOM 2380 N N . GLY A 1 347 ? 9.494 37.004 -1.721 1.00 24.56 384 GLY A N 1
ATOM 2381 C CA . GLY A 1 347 ? 8.685 36.381 -2.775 1.00 24.71 384 GLY A CA 1
ATOM 2382 C C . GLY A 1 347 ? 8.770 37.176 -4.056 1.00 24.81 384 GLY A C 1
ATOM 2383 O O . GLY A 1 347 ? 8.107 38.180 -4.132 1.00 28.39 384 GLY A O 1
ATOM 2384 N N . VAL A 1 348 ? 9.478 36.675 -5.058 1.00 25.65 385 VAL A N 1
ATOM 2385 C CA . VAL A 1 348 ? 9.731 37.354 -6.366 1.00 28.54 385 VAL A CA 1
ATOM 2386 C C . VAL A 1 348 ? 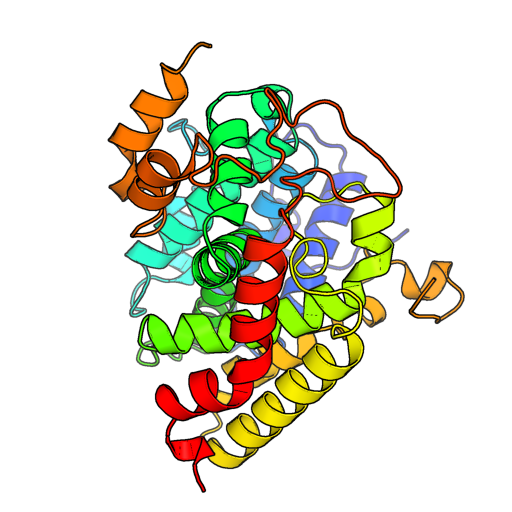8.444 37.432 -7.215 1.00 28.22 385 VAL A C 1
ATOM 2387 O O . VAL A 1 348 ? 8.382 38.306 -8.074 1.00 34.24 385 VAL A O 1
ATOM 2391 N N . CYS A 1 349 ? 7.498 36.506 -7.083 1.00 24.18 386 CYS A N 1
ATOM 2392 C CA . CYS A 1 349 ? 6.299 36.419 -7.967 1.00 24.04 386 CYS A CA 1
ATOM 2393 C C . CYS A 1 349 ? 5.070 36.986 -7.244 1.00 25.25 386 CYS A C 1
ATOM 2394 O O . CYS A 1 349 ? 4.803 36.535 -6.133 1.00 22.05 386 CYS A O 1
ATOM 2397 N N . ASP A 1 350 ? 4.347 37.917 -7.872 1.00 25.60 387 ASP A N 1
ATOM 2398 C CA . ASP A 1 350 ? 3.153 38.592 -7.290 1.00 28.43 387 ASP A CA 1
ATOM 2399 C C . ASP A 1 350 ? 1.920 37.676 -7.301 1.00 26.76 387 ASP A C 1
ATOM 2400 O O . ASP A 1 350 ? 0.875 38.089 -6.774 1.00 27.26 387 ASP A O 1
ATOM 2405 N N . LYS A 1 351 ? 1.995 36.511 -7.940 1.00 24.12 388 LYS A N 1
ATOM 2406 C CA . LYS A 1 351 ? 0.826 35.619 -8.101 1.00 24.06 388 LYS A CA 1
ATOM 2407 C C . LYS A 1 351 ? 0.939 34.424 -7.153 1.00 22.07 388 LYS A C 1
ATOM 2408 O O . LYS A 1 351 ? -0.104 33.873 -6.810 1.00 20.58 388 LYS A O 1
ATOM 2414 N N . CYS A 1 352 ? 2.151 34.014 -6.774 1.00 21.23 389 CYS A N 1
ATOM 2415 C CA . CYS A 1 352 ? 2.354 32.909 -5.799 1.00 23.02 389 CYS A CA 1
ATOM 2416 C C . CYS A 1 352 ? 1.759 33.311 -4.446 1.00 24.73 389 CYS A C 1
ATOM 2417 O O . CYS A 1 352 ? 1.620 34.512 -4.202 1.00 26.50 389 CYS A O 1
ATOM 2420 N N . ARG A 1 353 ? 1.433 32.345 -3.597 1.00 25.99 390 ARG A N 1
ATOM 2421 C CA . ARG A 1 353 ? 0.873 32.623 -2.249 1.00 32.52 390 ARG A CA 1
ATOM 2422 C C . ARG A 1 353 ? 1.988 32.457 -1.211 1.00 32.99 390 ARG A C 1
ATOM 2423 O O . ARG A 1 353 ? 2.389 31.307 -0.926 1.00 30.08 390 ARG A O 1
ATOM 2431 N N . TYR A 1 354 ? 2.468 33.578 -0.685 1.00 34.92 391 TYR A N 1
ATOM 2432 C CA . TYR A 1 354 ? 3.394 33.632 0.471 1.00 36.92 391 TYR A CA 1
ATOM 2433 C C . TYR A 1 354 ? 2.544 33.722 1.744 1.00 41.06 391 TYR A C 1
ATOM 2434 O O . TYR A 1 354 ? 1.297 33.847 1.670 1.00 44.60 391 TYR A O 1
ATOM 2443 N N . ARG A 1 355 ? 3.178 33.488 2.887 1.00 41.08 392 ARG A N 1
ATOM 2444 C CA . ARG A 1 355 ? 2.579 33.703 4.224 1.00 40.92 392 ARG A CA 1
ATOM 2445 C C . ARG A 1 355 ? 3.477 34.705 4.944 1.00 39.75 392 ARG A C 1
ATOM 2446 O O . ARG A 1 355 ? 4.721 34.737 4.659 1.00 34.39 392 ARG A O 1
ATOM 2454 N N . GLU A 1 356 ? 2.875 35.480 5.838 1.00 39.36 393 GLU A N 1
ATOM 2455 C CA . GLU A 1 356 ? 3.599 36.422 6.719 1.00 44.31 393 GLU A CA 1
ATOM 2456 C C . GLU A 1 356 ? 4.528 35.606 7.631 1.00 40.62 393 GLU A C 1
ATOM 2457 O O . GLU A 1 356 ? 5.647 36.036 7.827 1.00 37.85 393 GLU A O 1
ATOM 2463 N N . SER A 1 357 ? 4.114 34.446 8.144 1.00 38.35 394 SER A N 1
ATOM 2464 C CA . SER A 1 357 ? 5.025 33.566 8.925 1.00 39.58 394 SER A CA 1
ATOM 2465 C C . SER A 1 357 ? 4.718 32.095 8.618 1.00 37.15 394 SER A C 1
ATOM 2466 O O . SER A 1 357 ? 3.605 31.805 8.127 1.00 33.64 394 SER A O 1
ATOM 2469 N N . TYR A 1 358 ? 5.691 31.210 8.851 1.00 33.86 395 TYR A N 1
ATOM 2470 C CA . TYR A 1 358 ? 5.602 29.764 8.513 1.00 36.97 395 TYR A CA 1
ATOM 2471 C C . TYR A 1 358 ? 5.802 28.941 9.796 1.00 42.07 395 TYR A C 1
ATOM 2472 O O . TYR A 1 358 ? 6.219 27.786 9.679 1.00 37.79 395 TYR A O 1
ATOM 2481 N N . GLY A 1 359 ? 5.471 29.522 10.960 1.00 48.43 396 GLY A N 1
ATOM 2482 C CA . GLY A 1 359 ? 5.682 28.948 12.309 1.00 60.24 396 GLY A CA 1
ATOM 2483 C C . GLY A 1 359 ? 4.554 28.030 12.757 1.00 64.75 396 GLY A C 1
ATOM 2484 O O . GLY A 1 359 ? 4.856 26.875 13.156 1.00 65.35 396 GLY A O 1
ATOM 2485 N N . ALA A 1 360 ? 3.308 28.526 12.737 1.00 72.58 397 ALA A N 1
ATOM 2486 C CA . ALA A 1 360 ? 2.074 27.715 12.887 1.00 70.64 397 ALA A CA 1
ATOM 2487 C C . ALA A 1 360 ? 2.237 26.471 12.010 1.00 70.52 397 ALA A C 1
ATOM 2488 O O . ALA A 1 360 ? 2.487 26.643 10.792 1.00 70.40 397 ALA A O 1
ATOM 2490 N N . GLU A 1 361 ? 2.186 25.272 12.598 1.00 68.72 398 GLU A N 1
ATOM 2491 C CA . GLU A 1 361 ? 2.467 24.036 11.829 1.00 73.58 398 GLU A CA 1
ATOM 2492 C C . GLU A 1 361 ? 1.140 23.447 11.327 1.00 68.74 398 GLU A C 1
ATOM 2493 O O . GLU A 1 361 ? 0.280 23.096 12.148 1.00 70.23 398 GLU A O 1
ATOM 2499 N N . VAL A 1 362 ? 1.020 23.379 9.999 1.00 63.76 399 VAL A N 1
ATOM 2500 C CA . VAL A 1 362 ? -0.102 22.790 9.211 1.00 61.28 399 VAL A CA 1
ATOM 2501 C C . VAL A 1 362 ? 0.082 21.269 9.172 1.00 55.46 399 VAL A C 1
ATOM 2502 O O . VAL A 1 362 ? 1.156 20.790 9.555 1.00 53.97 399 VAL A O 1
ATOM 2506 N N . SER A 1 363 ? -0.928 20.523 8.737 1.00 54.86 400 SER A N 1
ATOM 2507 C CA . SER A 1 363 ? -0.873 19.039 8.661 1.00 56.12 400 SER A CA 1
ATOM 2508 C C . SER A 1 363 ? -1.701 18.583 7.462 1.00 54.24 400 SER A C 1
ATOM 2509 O O . SER A 1 363 ? -2.622 19.330 7.080 1.00 51.44 400 SER A O 1
ATOM 2512 N N . HIS A 1 364 ? -1.326 17.448 6.858 1.00 53.97 401 HIS A N 1
ATOM 2513 C CA . HIS A 1 364 ? -1.939 16.869 5.627 1.00 54.81 401 HIS A CA 1
ATOM 2514 C C . HIS A 1 364 ? -1.971 17.910 4.501 1.00 53.45 401 HIS A C 1
ATOM 2515 O O . HIS A 1 364 ? -2.959 17.939 3.748 1.00 54.91 401 HIS A O 1
ATOM 2522 N N . GLN A 1 365 ? -0.900 18.702 4.383 1.00 52.77 402 GLN A N 1
ATOM 2523 C CA . GLN A 1 365 ? -0.638 19.641 3.256 1.00 52.53 402 GLN A CA 1
ATOM 2524 C C . GLN A 1 365 ? 0.758 20.253 3.440 1.00 44.02 402 GLN A C 1
ATOM 2525 O O . GLN A 1 365 ? 1.234 20.325 4.576 1.00 44.60 402 GLN A O 1
ATOM 2531 N N . PHE A 1 366 ? 1.368 20.743 2.370 1.00 39.75 403 PHE A N 1
ATOM 2532 C CA . PHE A 1 366 ? 2.716 21.360 2.435 1.00 38.54 403 PHE A CA 1
ATOM 2533 C C . PHE A 1 366 ? 2.575 22.757 3.079 1.00 40.13 403 PHE A C 1
ATOM 2534 O O . PHE A 1 366 ? 1.468 23.332 3.060 1.00 41.38 403 PHE A O 1
ATOM 2542 N N . GLY A 1 367 ? 3.622 23.218 3.772 1.00 37.92 404 GLY A N 1
ATOM 2543 C CA . GLY A 1 367 ? 3.569 24.356 4.711 1.00 38.59 404 GLY A CA 1
ATOM 2544 C C . GLY A 1 367 ? 4.343 25.568 4.202 1.00 38.27 404 GLY A C 1
ATOM 2545 O O . GLY A 1 367 ? 4.529 26.532 4.979 1.00 34.04 404 GLY A O 1
ATOM 2546 N N . GLY A 1 368 ? 4.793 25.528 2.942 1.00 31.06 405 GLY A N 1
ATOM 2547 C CA . GLY A 1 368 ? 5.584 26.617 2.355 1.00 28.98 405 GLY A CA 1
ATOM 2548 C C . GLY A 1 368 ? 4.776 27.429 1.358 1.00 25.74 405 GLY A C 1
ATOM 2549 O O . GLY A 1 368 ? 3.558 27.533 1.495 1.00 22.03 405 GLY A O 1
ATOM 2550 N N . VAL A 1 369 ? 5.468 27.995 0.386 1.00 25.52 406 VAL A N 1
ATOM 2551 C CA . VAL A 1 369 ? 4.864 28.810 -0.699 1.00 24.20 406 VAL A CA 1
ATOM 2552 C C . VAL A 1 369 ? 3.991 27.897 -1.566 1.00 25.42 406 VAL A C 1
ATOM 2553 O O . VAL A 1 369 ? 4.391 26.774 -1.858 1.00 22.01 406 VAL A O 1
ATOM 2557 N N . GLU A 1 370 ? 2.841 28.415 -1.982 1.00 27.11 407 GLU A N 1
ATOM 2558 C CA . GLU A 1 370 ? 1.950 27.786 -2.979 1.00 28.14 407 GLU A CA 1
ATOM 2559 C C . GLU A 1 370 ? 2.202 28.443 -4.336 1.00 24.85 407 GLU A C 1
ATOM 2560 O O . GLU A 1 370 ? 1.906 29.655 -4.483 1.00 21.86 407 GLU A O 1
ATOM 2566 N N . LEU A 1 371 ? 2.750 27.690 -5.284 1.00 20.89 408 LEU A N 1
ATOM 2567 C CA . LEU A 1 371 ? 3.087 28.235 -6.611 1.00 20.37 408 LEU A CA 1
ATOM 2568 C C . LEU A 1 371 ? 1.803 28.581 -7.364 1.00 20.93 408 LEU A C 1
ATOM 2569 O O . LEU A 1 371 ? 0.852 27.810 -7.305 1.00 19.52 408 LEU A O 1
ATOM 2574 N N . CYS A 1 372 ? 1.820 29.693 -8.096 1.00 22.50 409 CYS A N 1
ATOM 2575 C CA . CYS A 1 372 ? 0.761 30.087 -9.049 1.00 21.86 409 CYS A CA 1
ATOM 2576 C C . CYS A 1 372 ? 0.854 29.198 -10.296 1.00 24.09 409 CYS A C 1
ATOM 2577 O O . CYS A 1 372 ? 1.848 28.446 -10.442 1.00 20.65 409 CYS A O 1
ATOM 2580 N N . SER A 1 373 ? -0.153 29.280 -11.166 1.00 24.12 410 SER A N 1
ATOM 2581 C CA . SER A 1 373 ? -0.229 28.551 -12.463 1.00 26.49 410 SER A CA 1
ATOM 2582 C C . SER A 1 373 ? 1.057 28.665 -13.267 1.00 22.80 410 SER A C 1
ATOM 2583 O O . SER A 1 373 ? 1.549 27.648 -13.731 1.00 22.81 410 SER A O 1
ATOM 2586 N N . GLU A 1 374 ? 1.499 29.889 -13.517 1.00 24.19 411 GLU A N 1
ATOM 2587 C CA . GLU A 1 374 ? 2.663 30.164 -14.389 1.00 28.56 411 GLU A CA 1
ATOM 2588 C C . GLU A 1 374 ? 3.935 29.576 -13.768 1.00 24.62 411 GLU A C 1
ATOM 2589 O O . GLU A 1 374 ? 4.733 28.994 -14.517 1.00 26.05 411 GLU A O 1
ATOM 2595 N N . CYS A 1 375 ? 4.104 29.683 -12.454 1.00 23.04 412 CYS A N 1
ATOM 2596 C CA . CYS A 1 375 ? 5.298 29.122 -11.765 1.00 22.24 412 CYS A CA 1
ATOM 2597 C C . CYS A 1 375 ? 5.213 27.586 -11.839 1.00 21.68 412 CYS A C 1
ATOM 2598 O O . CYS A 1 375 ? 6.183 26.977 -12.228 1.00 20.43 412 CYS A O 1
ATOM 2601 N N . LYS A 1 376 ? 4.048 26.987 -11.613 1.00 20.95 413 LYS A N 1
ATOM 2602 C CA . LYS A 1 376 ? 3.910 25.525 -11.727 1.00 22.93 413 LYS A CA 1
ATOM 2603 C C . LYS A 1 376 ? 4.447 25.055 -13.088 1.00 23.58 413 LYS A C 1
ATOM 2604 O O . LYS A 1 376 ? 5.210 24.060 -13.113 1.00 22.94 413 LYS A O 1
ATOM 2610 N N . LEU A 1 377 ? 4.070 25.737 -14.175 1.00 23.10 414 LEU A N 1
ATOM 2611 C CA . LEU A 1 377 ? 4.469 25.353 -15.544 1.00 23.35 414 LEU A CA 1
ATOM 2612 C C . LEU A 1 377 ? 5.990 25.452 -15.691 1.00 22.97 414 LEU A C 1
ATOM 2613 O O . LEU A 1 377 ? 6.590 24.501 -16.235 1.00 22.76 414 LEU A O 1
ATOM 2618 N N . SER A 1 378 ? 6.620 26.535 -15.235 1.00 22.81 415 SER A N 1
ATOM 2619 C CA . SER A 1 378 ? 8.098 26.697 -15.322 1.00 23.48 415 SER A CA 1
ATOM 2620 C C . SER A 1 378 ? 8.780 25.569 -14.547 1.00 19.89 415 SER A C 1
ATOM 2621 O O . SER A 1 378 ? 9.758 25.016 -15.029 1.00 18.78 415 SER A O 1
ATOM 2624 N N . TRP A 1 379 ? 8.264 25.272 -13.374 1.00 18.21 416 TRP A N 1
ATOM 2625 C CA . TRP A 1 379 ? 8.806 24.176 -12.542 1.00 20.58 416 TRP A CA 1
ATOM 2626 C C . TRP A 1 379 ? 8.563 22.858 -13.273 1.00 18.24 416 TRP A C 1
ATOM 2627 O O . TRP A 1 379 ? 9.474 22.077 -13.295 1.00 17.96 416 TRP A O 1
ATOM 2638 N N . ARG A 1 380 ? 7.401 22.676 -13.900 1.00 20.41 417 ARG A N 1
ATOM 2639 C CA . ARG A 1 380 ? 7.109 21.438 -14.678 1.00 21.66 417 ARG A CA 1
ATOM 2640 C C . ARG A 1 380 ? 8.161 21.309 -15.768 1.00 20.73 417 ARG A C 1
ATOM 2641 O O . ARG A 1 380 ? 8.759 20.244 -15.875 1.00 22.71 417 ARG A O 1
ATOM 2649 N N . GLN A 1 381 ? 8.430 22.392 -16.483 1.00 22.19 418 GLN A N 1
ATOM 2650 C CA . GLN A 1 381 ? 9.333 22.406 -17.661 1.00 22.11 418 GLN A CA 1
ATOM 2651 C C . GLN A 1 381 ? 10.758 22.107 -17.203 1.00 21.59 418 GLN A C 1
ATOM 2652 O O . GLN A 1 381 ? 11.450 21.382 -17.922 1.00 18.33 418 GLN A O 1
ATOM 2658 N N . TYR A 1 382 ? 11.186 22.665 -16.061 1.00 19.36 419 TYR A N 1
ATOM 2659 C CA . TYR A 1 382 ? 12.525 22.382 -15.483 1.00 19.47 419 TYR A CA 1
ATOM 2660 C C . TYR A 1 382 ? 12.636 20.880 -15.145 1.00 18.24 419 TYR A C 1
ATOM 2661 O O . TYR A 1 382 ? 13.647 20.239 -15.526 1.00 16.87 419 TYR A O 1
ATOM 2670 N N . LEU A 1 383 ? 11.620 20.311 -14.510 1.00 17.81 420 LEU A N 1
ATOM 2671 C CA . LEU A 1 383 ? 11.624 18.857 -14.225 1.00 21.02 420 LEU A CA 1
ATOM 2672 C C . LEU A 1 383 ? 11.665 18.047 -15.531 1.00 23.23 420 LEU A C 1
ATOM 2673 O O . LEU A 1 383 ? 12.429 17.087 -15.597 1.00 26.03 420 LEU A O 1
ATOM 2678 N N . GLU A 1 384 ? 10.888 18.444 -16.532 1.00 22.96 421 GLU A N 1
ATOM 2679 C CA . GLU A 1 384 ? 10.721 17.688 -17.795 1.00 25.84 421 GLU A CA 1
ATOM 2680 C C . GLU A 1 384 ? 12.006 17.753 -18.615 1.00 25.83 421 GLU A C 1
ATOM 2681 O O . GLU A 1 384 ? 12.136 16.923 -19.505 1.00 27.71 421 GLU A O 1
ATOM 2687 N N . CYS A 1 385 ? 12.942 18.661 -18.348 1.00 25.01 422 CYS A N 1
ATOM 2688 C CA . CYS A 1 385 ? 14.248 18.618 -19.059 1.00 24.70 422 CYS A CA 1
ATOM 2689 C C . CYS A 1 385 ? 15.373 18.130 -18.126 1.00 21.92 422 CYS A C 1
ATOM 2690 O O . CYS A 1 385 ? 16.558 18.393 -18.440 1.00 22.00 422 CYS A O 1
ATOM 2693 N N . PHE A 1 386 ? 15.059 17.291 -17.129 1.00 20.14 423 PHE A N 1
ATOM 2694 C CA . PHE A 1 386 ? 16.080 16.711 -16.204 1.00 19.17 423 PHE A CA 1
ATOM 2695 C C . PHE A 1 386 ? 17.196 15.999 -16.989 1.00 19.57 423 PHE A C 1
ATOM 2696 O O . PHE A 1 386 ? 18.364 16.302 -16.797 1.00 18.47 423 PHE A O 1
ATOM 2704 N N . VAL A 1 387 ? 16.830 15.078 -17.874 1.00 19.42 424 VAL A N 1
ATOM 2705 C CA . VAL A 1 387 ? 17.798 14.227 -18.624 1.00 20.88 424 VAL A CA 1
ATOM 2706 C C . VAL A 1 387 ? 18.763 15.138 -19.395 1.00 21.92 424 VAL A C 1
ATOM 2707 O O . VAL A 1 387 ? 20.001 14.969 -19.320 1.00 20.02 424 VAL A O 1
ATOM 2711 N N . GLU A 1 388 ? 18.249 16.152 -20.067 1.00 24.58 425 GLU A N 1
ATOM 2712 C CA . GLU A 1 388 ? 19.135 16.994 -20.896 1.00 25.22 425 GLU A CA 1
ATOM 2713 C C . GLU A 1 388 ? 19.984 17.857 -19.953 1.00 22.04 425 GLU A C 1
ATOM 2714 O O . GLU A 1 388 ? 21.177 18.008 -20.231 1.00 19.18 425 GLU A O 1
ATOM 2720 N N . ARG A 1 389 ? 19.435 18.355 -18.841 1.00 19.33 426 ARG A N 1
ATOM 2721 C CA . ARG A 1 389 ? 20.244 19.142 -17.875 1.00 20.02 426 ARG A CA 1
ATOM 2722 C C . ARG A 1 389 ? 21.356 18.222 -17.337 1.00 20.72 426 ARG A C 1
ATOM 2723 O O . ARG A 1 389 ? 22.506 18.668 -17.256 1.00 20.55 426 ARG A O 1
ATOM 2731 N N . ALA A 1 390 ? 21.031 16.967 -17.019 1.00 19.77 427 ALA A N 1
ATOM 2732 C CA . ALA A 1 390 ? 22.017 15.996 -16.491 1.00 20.57 427 ALA A CA 1
ATOM 2733 C C . ALA A 1 390 ? 23.116 15.727 -17.545 1.00 20.75 427 ALA A C 1
ATOM 2734 O O . ALA A 1 390 ? 24.307 15.743 -17.205 1.00 19.70 427 ALA A O 1
ATOM 2736 N N . ALA A 1 391 ? 22.724 15.470 -18.791 1.00 20.37 428 ALA A N 1
ATOM 2737 C CA . ALA A 1 391 ? 23.645 15.119 -19.898 1.00 23.05 428 ALA A CA 1
ATOM 2738 C C . ALA A 1 391 ? 24.563 16.301 -20.208 1.00 24.65 428 ALA A C 1
ATOM 2739 O O . ALA A 1 391 ? 25.763 16.070 -20.454 1.00 23.97 428 ALA A O 1
ATOM 2741 N N . ASP A 1 392 ? 24.056 17.528 -20.073 1.00 25.39 429 ASP A N 1
ATOM 2742 C CA . ASP A 1 392 ? 24.854 18.748 -20.319 1.00 27.51 429 ASP A CA 1
ATOM 2743 C C . ASP A 1 392 ? 26.022 18.844 -19.340 1.00 27.61 429 ASP A C 1
ATOM 2744 O O . ASP A 1 392 ? 27.056 19.375 -19.738 1.00 26.93 429 ASP A O 1
ATOM 2749 N N . VAL A 1 393 ? 25.876 18.418 -18.080 1.00 27.12 430 VAL A N 1
ATOM 2750 C CA . VAL A 1 393 ? 26.991 18.586 -17.096 1.00 26.76 430 VAL A CA 1
ATOM 2751 C C . VAL A 1 393 ? 27.794 17.279 -16.979 1.00 25.06 430 VAL A C 1
ATOM 2752 O O . VAL A 1 393 ? 28.928 17.327 -16.531 1.00 25.86 430 VAL A O 1
ATOM 2756 N N . PHE A 1 394 ? 27.216 16.139 -17.338 1.00 27.29 431 PHE A N 1
ATOM 2757 C CA . PHE A 1 394 ? 27.900 14.816 -17.367 1.00 24.74 431 PHE A CA 1
ATOM 2758 C C . PHE A 1 394 ? 27.812 14.302 -18.799 1.00 26.60 431 PHE A C 1
ATOM 2759 O O . PHE A 1 394 ? 26.983 13.453 -19.131 1.00 25.40 431 PHE A O 1
ATOM 2767 N N . PRO A 1 395 ? 28.670 14.808 -19.709 1.00 29.19 432 PRO A N 1
ATOM 2768 C CA . PRO A 1 395 ? 28.570 14.415 -21.114 1.00 30.43 432 PRO A CA 1
ATOM 2769 C C . PRO A 1 395 ? 28.807 12.908 -21.326 1.00 27.85 432 PRO A C 1
ATOM 2770 O O . PRO A 1 395 ? 28.390 12.401 -22.333 1.00 26.73 432 PRO A O 1
ATOM 2774 N N . GLU A 1 396 ? 29.411 12.206 -20.365 1.00 28.62 433 GLU A N 1
ATOM 2775 C CA . GLU A 1 396 ? 29.540 10.718 -20.438 1.00 28.74 433 GLU A CA 1
ATOM 2776 C C . GLU A 1 396 ? 28.165 10.071 -20.643 1.00 29.17 433 GLU A C 1
ATOM 2777 O O . GLU A 1 396 ? 28.118 8.988 -21.227 1.00 33.25 433 GLU A O 1
ATOM 2783 N N . LEU A 1 397 ? 27.085 10.713 -20.205 1.00 29.40 434 LEU A N 1
ATOM 2784 C CA . LEU A 1 397 ? 25.702 10.227 -20.435 1.00 31.59 434 LEU A CA 1
ATOM 2785 C C . LEU A 1 397 ? 25.292 10.354 -21.904 1.00 34.03 434 LEU A C 1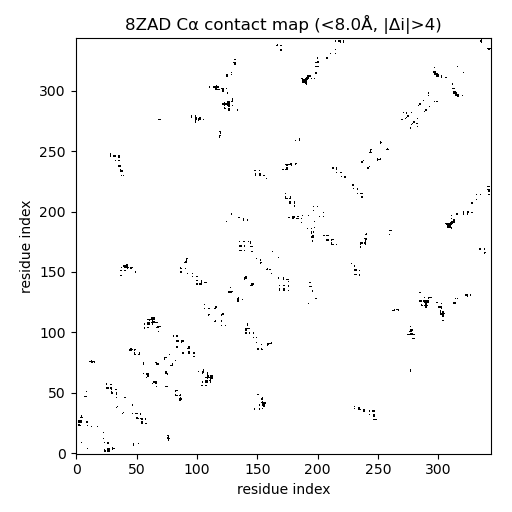
ATOM 2786 O O . LEU A 1 397 ? 24.283 9.735 -22.275 1.00 32.25 434 LEU A O 1
ATOM 2791 N N . LYS A 1 398 ? 25.944 11.182 -22.713 1.00 38.16 435 LYS A N 1
ATOM 2792 C CA . LYS A 1 398 ? 25.447 11.364 -24.110 1.00 42.48 435 LYS A CA 1
ATOM 2793 C C . LYS A 1 398 ? 25.454 10.007 -24.834 1.00 42.81 435 LYS A C 1
ATOM 2794 O O . LYS A 1 398 ? 24.452 9.721 -25.495 1.00 48.68 435 LYS A O 1
ATOM 2800 N N . THR A 1 399 ? 26.501 9.190 -24.655 1.00 46.07 436 THR A N 1
ATOM 2801 C CA . THR A 1 399 ? 26.642 7.817 -25.223 1.00 54.04 436 THR A CA 1
ATOM 2802 C C . THR A 1 399 ? 25.705 6.840 -24.489 1.00 59.40 436 THR A C 1
ATOM 2803 O O . THR A 1 399 ? 24.480 7.007 -24.337 1.00 58.30 436 THR A O 1
#

Solvent-accessible surface area: 15379 Å² total; per-residue (Å²): 167,79,50,137,66,13,112,71,0,48,86,20,4,133,121,17,143,12,89,86,109,39,36,6,77,6,4,2,18,0,61,28,34,0,89,17,0,2,47,85,81,93,38,84,99,19,0,7,5,0,0,59,0,12,0,0,5,29,0,0,99,96,95,0,103,50,2,63,11,30,45,124,104,76,12,16,60,20,97,14,84,34,18,1,28,41,0,1,119,61,16,65,1,51,143,65,3,15,23,1,0,22,2,20,0,4,5,11,2,1,43,29,25,166,72,28,86,30,15,3,0,11,22,6,0,1,0,0,4,27,27,14,118,50,0,6,14,1,16,0,3,25,15,8,0,11,0,0,0,3,0,0,4,1,0,11,68,28,47,132,37,88,20,76,80,81,38,4,23,8,0,1,4,0,0,0,0,5,20,0,3,40,1,4,75,81,14,80,38,99,1,32,0,2,0,0,2,28,7,4,17,97,109,23,39,126,122,6,53,53,48,3,123,117,17,3,132,40,0,30,73,48,17,58,225,66,98,111,29,59,14,0,1,36,0,0,50,62,7,1,7,44,1,14,115,88,6,95,122,25,133,38,108,91,44,122,116,71,90,51,175,177,115,52,138,90,5,109,61,6,30,66,85,14,118,77,0,0,2,66,39,1,23,113,32,0,68,93,0,0,82,17,83,26,152,139,11,162,53,69,133,41,0,15,74,93,39,70,143,98,36,2,15,6,97,11,19,95,101,26,111,96,58,4,70,98,45,10,98,46,3,54,100,39,0,17,106,32,3,78,63,25,142,163

Secondary structure (DSSP, 8-state):
------GGGTT-STT-SS-HHHHHHHHHHHHHHHHHHS---S-HHHHHHHHHHHHHHHHHHH-GGG--TTSSS-BTTB-HHHHHHHHHTTSTTHHHHHHHHHHHHHHHHHHTSGGGGSHHHHHHHHHHTS-HHHHHHHHHHHTTHHHHHHHHHHHTT-TT----HHHHHHHHHHHHHHHHHHHHHHHHHTT-SS-GGGTS-GGGHHHHHHHHHHHHHHHHHHTTT-TTTHHHHHHHHHHTTTHHHH-TTS-TTTTTS-------HHHHHHHTTHHHHS-TTHHHHHHHHTT-S-SSSB--S-S-S---SS--S-B--HHHHHHHHHHHHTHHHHHHHH-GGG--

Nearest PDB structures (foldseek):
  8zad-assembly1_A-2  TM=1.002E+00  e=2.818E-50  Rutstroemia sp. NJR-2017a WRK4
  8zae-assembly1_A  TM=9.989E-01  e=3.240E-43  Rutstroemia sp. NJR-2017a WRK4
  8zac-assembly1_A  TM=9.941E-01  e=4.762E-43  Botrytis cinerea B05.10
  8zae-assembly1_B  TM=9.961E-01  e=6.204E-42  Rutstroemia sp. NJR-2017a WRK4
  8zac-assembly1_B  TM=9.598E-01  e=4.912E-39  Botrytis cinerea B05.10

B-factor: mean 25.47, std 12.2, range [5.83, 81.24]

Foldseek 3Di:
DAADADCVCLCALVVPPDDSVVLSVLRSQLRLLLCLQLVDFDAVQLSVLSSVLSSLLVVLLQALVLADLVDCDARSRHNNLVSLCSNQPLADCSLLLLQLSLQLSHQNSCQNYPVQQALQVLLLLQLCLQALLSVLVSLCSVLVPVSVLSSSLSRHVVRHDDAPPLLSSLLSSLLLLLLLLQCVQVCLQFQASNHSCLQAPPVCSVVLNVVSVVVLVLVCVLCPPVVSCVSSSSNSVSSSNVSLVRRPVHCCVVVVNDGDDHDCPVVVVVLVVSSRRHRPCVSVSSVVRRVHPDPQKDRDSGQRPTDGSGHRGIHDDPVSNVNSNVVSVCSLVSNCVRVVSSVD

Sequence (344 aa):
MTWYYPPDIASDLQSVNLPAELKGEIFACAWEYTRCVIPNYTNWNRYVAFMRTIIIGVIAEFRGEMVDVTASTSILGYDLDGVLAALFEGTPGHKEMAREYKTFLLITADKASERRDGELFRRYVNALAQSPRHWFRMRDCDALARFTIASALACNDLDDIWYTEEQFEILTEIGDTLYDAVAFYKHRAEGETNSTFAYMPEDLRIKAYSECREILWALDAAWARNNPKLVNVINFLRFFGGPIHMMMRRYRFVEENLTIGKRNTQRYKALIGRSEELMFPGLAEFLEVG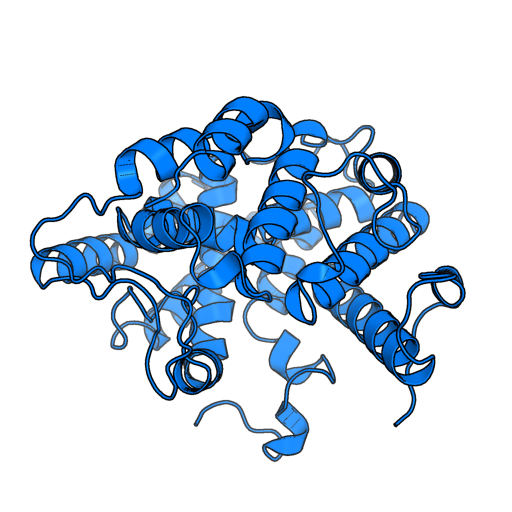GDGVCDKCRYRESYGAEVSHQFGGVELCSECKLSWRQYLECFVERAADVFPELKT